Protein AF-A0AA37PI53-F1 (afdb_monomer_lite)

Structure (mmCIF, N/CA/C/O backbone):
data_AF-A0AA37PI53-F1
#
_entry.id   AF-A0AA37PI53-F1
#
loop_
_atom_site.group_PDB
_atom_site.id
_atom_site.type_symbol
_atom_site.label_atom_id
_atom_site.label_alt_id
_atom_site.label_comp_id
_atom_site.label_asym_id
_atom_site.label_entity_id
_atom_site.label_seq_id
_atom_site.pdbx_PDB_ins_code
_atom_site.Cartn_x
_atom_site.Cartn_y
_atom_site.Cartn_z
_atom_site.occupancy
_atom_site.B_iso_or_equiv
_atom_site.auth_seq_id
_atom_site.auth_comp_id
_atom_site.auth_asym_id
_atom_site.auth_atom_id
_atom_site.pdbx_PDB_model_num
ATOM 1 N N . MET A 1 1 ? -6.242 0.232 2.144 1.00 91.94 1 MET A N 1
ATOM 2 C CA . MET A 1 1 ? -7.605 0.560 2.619 1.00 91.94 1 MET A CA 1
ATOM 3 C C . MET A 1 1 ? -8.415 -0.701 2.896 1.00 91.94 1 MET A C 1
ATOM 5 O O . MET A 1 1 ? -8.576 -1.018 4.062 1.00 91.94 1 MET A O 1
ATOM 9 N N . LEU A 1 2 ? -8.816 -1.481 1.888 1.00 93.06 2 LEU A N 1
ATOM 10 C CA . LEU A 1 2 ? -9.636 -2.691 2.091 1.00 93.06 2 LEU A CA 1
ATOM 11 C C . LEU A 1 2 ? -8.978 -3.770 2.974 1.00 93.06 2 LEU A C 1
ATOM 13 O O . LEU A 1 2 ? -9.607 -4.262 3.900 1.00 93.06 2 LEU A O 1
ATOM 17 N N . GLY A 1 3 ? -7.705 -4.102 2.730 1.00 92.44 3 GLY A N 1
ATOM 18 C CA . GLY A 1 3 ? -6.988 -5.116 3.515 1.00 92.44 3 GLY A CA 1
ATOM 19 C C . GLY A 1 3 ? -6.638 -4.630 4.923 1.00 92.44 3 GLY A C 1
ATOM 20 O O . GLY A 1 3 ? -7.343 -4.901 5.891 1.00 92.44 3 GLY A O 1
ATOM 21 N N . ARG A 1 4 ? -5.553 -3.858 5.041 1.00 92.81 4 ARG A N 1
ATOM 22 C CA . ARG A 1 4 ? -4.984 -3.496 6.349 1.00 92.81 4 ARG A CA 1
ATOM 23 C C . ARG A 1 4 ? -5.898 -2.674 7.275 1.00 92.81 4 ARG A C 1
ATOM 25 O O . ARG A 1 4 ? -5.813 -2.853 8.487 1.00 92.81 4 ARG A O 1
ATOM 32 N N . PHE A 1 5 ? -6.763 -1.806 6.735 1.00 92.88 5 PHE A N 1
ATOM 33 C CA . PHE A 1 5 ? -7.728 -1.029 7.535 1.00 92.88 5 PHE A CA 1
ATOM 34 C C . PHE A 1 5 ? -9.095 -1.714 7.682 1.00 92.88 5 PHE A C 1
ATOM 36 O O . PHE A 1 5 ? -9.937 -1.200 8.411 1.00 92.88 5 PHE A O 1
ATOM 43 N N . ARG A 1 6 ? -9.323 -2.856 7.012 1.00 92.62 6 ARG A N 1
ATOM 44 C CA . ARG A 1 6 ? -10.568 -3.644 7.082 1.00 92.62 6 ARG A CA 1
ATOM 45 C C . ARG A 1 6 ? -11.836 -2.831 6.776 1.00 92.62 6 ARG A C 1
ATOM 47 O O . ARG A 1 6 ? -12.888 -3.067 7.359 1.00 92.62 6 ARG A O 1
ATOM 54 N N . MET A 1 7 ? -11.718 -1.857 5.875 1.00 93.19 7 MET A N 1
ATOM 55 C CA . MET A 1 7 ? -12.845 -1.038 5.427 1.00 93.19 7 MET A CA 1
ATOM 56 C C . MET A 1 7 ? -13.771 -1.845 4.519 1.00 93.19 7 MET A C 1
ATOM 58 O O . MET A 1 7 ? -13.301 -2.593 3.658 1.00 93.19 7 MET A O 1
ATOM 62 N N . SER A 1 8 ? -15.073 -1.597 4.620 1.00 94.00 8 SER A N 1
ATOM 63 C CA . SER A 1 8 ? -16.011 -1.939 3.552 1.00 94.00 8 SER A CA 1
ATOM 64 C C . SER A 1 8 ? -15.700 -1.148 2.274 1.00 94.00 8 SER A C 1
ATOM 66 O O . SER A 1 8 ? -15.026 -0.113 2.293 1.00 94.00 8 SER A O 1
ATOM 68 N N . VAL A 1 9 ? -16.231 -1.606 1.137 1.00 93.50 9 VAL A N 1
ATOM 69 C CA . VAL A 1 9 ? -16.074 -0.911 -0.153 1.00 93.50 9 VAL A CA 1
ATOM 70 C C . VAL A 1 9 ? -16.600 0.528 -0.079 1.00 93.50 9 VAL A C 1
ATOM 72 O O . VAL A 1 9 ? -15.926 1.453 -0.531 1.00 93.50 9 VAL A O 1
ATOM 75 N N . ASN A 1 10 ? -17.756 0.743 0.555 1.00 94.31 10 ASN A N 1
ATOM 76 C CA . ASN A 1 10 ? -18.361 2.070 0.690 1.00 94.31 10 ASN A CA 1
ATOM 77 C C . ASN A 1 10 ? -17.506 3.013 1.548 1.00 94.31 10 ASN A C 1
ATOM 79 O O . ASN A 1 10 ? -17.265 4.155 1.151 1.00 94.31 10 ASN A O 1
ATOM 83 N N . GLU A 1 11 ? -16.998 2.536 2.687 1.00 93.81 11 GLU A N 1
ATOM 84 C CA . GLU A 1 11 ? -16.078 3.312 3.526 1.00 93.81 11 GLU A CA 1
ATOM 85 C C . GLU A 1 11 ? -14.790 3.642 2.776 1.00 93.81 11 GLU A C 1
ATOM 87 O O . GLU A 1 11 ? -14.323 4.778 2.831 1.00 93.81 11 GLU A O 1
ATOM 92 N N . CYS A 1 12 ? -14.249 2.679 2.025 1.00 94.50 12 CYS A N 1
ATOM 93 C CA . CYS A 1 12 ? -13.054 2.873 1.215 1.00 94.50 12 CYS A CA 1
ATOM 94 C C . CYS A 1 12 ? -13.261 3.974 0.168 1.00 94.50 12 CYS A C 1
ATOM 96 O O . CYS A 1 12 ? -12.410 4.848 0.039 1.00 94.50 12 CYS A O 1
ATOM 98 N N . ILE A 1 13 ? -14.391 3.983 -0.546 1.00 91.50 13 ILE A N 1
ATOM 99 C CA . ILE A 1 13 ? -14.707 5.024 -1.539 1.00 91.50 13 ILE A CA 1
ATOM 100 C C . ILE A 1 13 ? -14.805 6.402 -0.872 1.00 91.50 13 ILE A C 1
ATOM 102 O O . ILE A 1 13 ? -14.237 7.382 -1.362 1.00 91.50 13 ILE A O 1
ATOM 106 N N . GLN A 1 14 ? -15.527 6.498 0.246 1.00 92.19 14 GLN A N 1
ATOM 107 C CA . GLN A 1 14 ? -15.714 7.763 0.958 1.00 92.19 14 GLN A CA 1
ATOM 108 C C . GLN A 1 14 ? -14.400 8.303 1.526 1.00 92.19 14 GLN A C 1
ATOM 110 O O . GLN A 1 14 ? -14.118 9.497 1.417 1.00 92.19 14 GLN A O 1
ATOM 115 N N . GLU A 1 15 ? -13.592 7.433 2.123 1.00 93.94 15 GLU A N 1
ATOM 116 C CA . GLU A 1 15 ? -12.318 7.810 2.721 1.00 93.94 15 GLU A CA 1
ATOM 117 C C . GLU A 1 15 ? -11.270 8.134 1.653 1.00 93.94 15 GLU A C 1
ATOM 119 O O . GLU A 1 15 ? -10.551 9.126 1.779 1.00 93.94 15 GLU A O 1
ATOM 124 N N . TYR A 1 16 ? -11.238 7.378 0.551 1.00 92.94 16 TYR A N 1
ATOM 125 C CA . TYR A 1 16 ? -10.362 7.662 -0.582 1.00 92.94 16 TYR A CA 1
ATOM 126 C C . TYR A 1 16 ? -10.599 9.060 -1.150 1.00 92.94 16 TYR A C 1
ATOM 128 O O . TYR A 1 16 ? -9.633 9.774 -1.393 1.00 92.94 16 TYR A O 1
ATOM 136 N N . ARG A 1 17 ? -11.857 9.506 -1.289 1.00 90.88 17 ARG A N 1
ATOM 137 C CA . ARG A 1 17 ? -12.165 10.877 -1.744 1.00 90.88 17 ARG A CA 1
ATOM 138 C C . ARG A 1 17 ? -11.520 11.941 -0.853 1.00 90.88 17 ARG A C 1
ATOM 140 O O . ARG A 1 17 ? -10.937 12.893 -1.365 1.00 90.88 17 ARG A O 1
ATOM 147 N N . LYS A 1 18 ? -11.564 11.758 0.471 1.00 91.50 18 LYS A N 1
ATOM 148 C CA . LYS A 1 18 ? -10.941 12.679 1.439 1.00 91.50 18 LYS A CA 1
ATOM 149 C C . LYS A 1 18 ? -9.420 12.675 1.315 1.00 91.50 18 LYS A C 1
ATOM 151 O O . LYS A 1 18 ? -8.799 13.739 1.278 1.00 91.50 18 LYS A O 1
ATOM 156 N N . VAL A 1 19 ? -8.825 11.483 1.224 1.00 91.81 19 VAL A N 1
ATOM 157 C CA . VAL A 1 19 ? -7.378 11.331 1.034 1.00 91.81 19 VAL A CA 1
ATOM 158 C C . VAL A 1 19 ? -6.941 11.980 -0.274 1.00 91.81 19 VAL A C 1
ATOM 160 O O . VAL A 1 19 ? -6.001 12.770 -0.267 1.00 91.81 19 VAL A O 1
ATOM 163 N N . ALA A 1 20 ? -7.652 11.717 -1.369 1.00 88.06 20 ALA A N 1
ATOM 164 C CA . ALA A 1 20 ? -7.343 12.250 -2.685 1.00 88.06 20 ALA A CA 1
ATOM 165 C C . ALA A 1 20 ? -7.428 13.782 -2.713 1.00 88.06 20 ALA A C 1
ATOM 167 O O . ALA A 1 20 ? -6.483 14.442 -3.143 1.00 88.06 20 ALA A O 1
ATOM 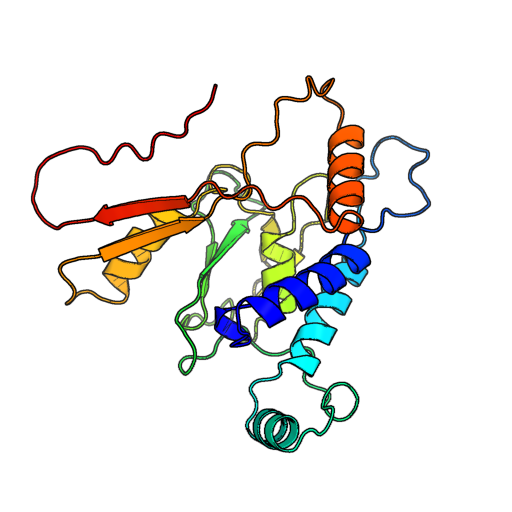168 N N . GLN A 1 21 ? -8.504 14.366 -2.180 1.00 87.06 21 GLN A N 1
ATOM 169 C CA . GLN A 1 21 ? -8.665 15.819 -2.116 1.00 87.06 21 GLN A CA 1
ATOM 170 C C . GLN A 1 21 ? -7.507 16.493 -1.362 1.00 87.06 21 GLN A C 1
ATOM 172 O O . GLN A 1 21 ? -6.965 17.506 -1.811 1.00 87.06 21 GLN A O 1
ATOM 177 N N . LYS A 1 22 ? -7.080 15.909 -0.236 1.00 88.19 22 LYS A N 1
ATOM 178 C CA . LYS A 1 22 ? -5.964 16.432 0.561 1.00 88.19 22 LYS A CA 1
ATOM 179 C C . LYS A 1 22 ? -4.608 16.221 -0.124 1.00 88.19 22 LYS A C 1
ATOM 181 O O . LYS A 1 22 ? -3.791 17.138 -0.148 1.00 88.19 22 LYS A O 1
ATOM 186 N N . ALA A 1 23 ? -4.365 15.039 -0.686 1.00 86.62 23 ALA A N 1
ATOM 187 C CA . ALA A 1 23 ? -3.080 14.654 -1.266 1.00 86.62 23 ALA A CA 1
ATOM 188 C C . ALA A 1 23 ? -2.787 15.332 -2.613 1.00 86.62 23 ALA A C 1
ATOM 190 O O . ALA A 1 23 ? -1.652 15.738 -2.856 1.00 86.62 23 ALA A O 1
ATOM 191 N N . PHE A 1 24 ? -3.798 15.483 -3.472 1.00 82.75 24 PHE A N 1
ATOM 192 C CA . PHE A 1 24 ? -3.649 15.952 -4.855 1.00 82.75 24 PHE A CA 1
ATOM 193 C C . PHE A 1 24 ? -4.017 17.432 -5.039 1.00 82.75 24 PHE A C 1
ATOM 195 O O . PHE A 1 24 ? -4.384 17.869 -6.129 1.00 82.75 24 PHE A O 1
ATOM 202 N N . THR A 1 25 ? -3.884 18.237 -3.982 1.00 78.69 25 THR A N 1
ATOM 203 C CA . THR A 1 25 ? -3.932 19.701 -4.094 1.00 78.69 25 THR A CA 1
ATOM 204 C C . THR A 1 25 ? -2.548 20.220 -4.533 1.00 78.69 25 THR A C 1
ATOM 206 O O . THR A 1 25 ? -1.576 20.035 -3.792 1.00 78.69 25 THR A O 1
ATOM 209 N N . PRO A 1 26 ? -2.404 20.846 -5.724 1.00 72.44 26 PRO A N 1
ATOM 210 C CA . PRO A 1 26 ? -1.107 21.321 -6.210 1.00 72.44 26 PRO A CA 1
ATOM 211 C C . PRO A 1 26 ? -0.484 22.386 -5.305 1.00 72.44 26 PRO A C 1
ATOM 213 O O . PRO A 1 26 ? -1.184 23.205 -4.706 1.00 72.44 26 PRO A O 1
ATOM 216 N N . LYS A 1 27 ? 0.850 22.435 -5.263 1.00 69.12 27 LYS A N 1
ATOM 217 C CA . LYS A 1 27 ? 1.573 23.509 -4.565 1.00 69.12 27 LYS A CA 1
ATOM 218 C C . LYS A 1 27 ? 1.359 24.855 -5.278 1.00 69.12 27 LYS A C 1
ATOM 220 O O . LYS A 1 27 ? 1.440 24.939 -6.503 1.00 69.12 27 LYS A O 1
ATOM 225 N N . ARG A 1 28 ? 1.137 25.922 -4.496 1.00 58.34 28 ARG A N 1
ATOM 226 C CA . ARG A 1 28 ? 0.833 27.295 -4.965 1.00 58.34 28 ARG A CA 1
ATOM 227 C C . ARG A 1 28 ? 1.936 27.951 -5.822 1.00 58.34 28 ARG A C 1
ATOM 229 O O . ARG A 1 28 ? 1.665 28.940 -6.482 1.00 58.34 28 ARG A O 1
ATOM 236 N N . THR A 1 29 ? 3.154 27.410 -5.843 1.00 52.94 29 THR A N 1
ATOM 237 C CA . THR A 1 29 ? 4.346 27.983 -6.506 1.00 52.94 29 THR A CA 1
ATOM 238 C C . THR A 1 29 ? 4.591 27.496 -7.947 1.00 52.94 29 THR A C 1
ATOM 240 O O . THR A 1 29 ? 5.701 27.596 -8.459 1.00 52.94 29 THR A O 1
ATOM 243 N N . THR A 1 30 ? 3.576 26.971 -8.634 1.00 49.38 30 THR A N 1
ATOM 244 C CA . THR A 1 30 ? 3.679 26.310 -9.956 1.00 49.38 30 THR A CA 1
ATOM 245 C C . THR A 1 30 ? 3.729 27.254 -11.171 1.00 49.38 30 THR A C 1
ATOM 247 O O . THR A 1 30 ? 3.413 26.838 -12.280 1.00 49.38 30 THR A O 1
ATOM 250 N N . LEU A 1 31 ? 4.173 28.505 -11.004 1.00 47.62 31 LEU A N 1
ATOM 251 C CA . LEU A 1 31 ? 4.380 29.443 -12.124 1.00 47.62 31 LEU A CA 1
ATOM 252 C C . LEU A 1 31 ? 5.656 29.151 -12.948 1.00 47.62 31 LEU A C 1
ATOM 254 O O . LEU A 1 31 ? 5.866 29.768 -13.984 1.00 47.62 31 LEU A O 1
ATOM 258 N N . PHE A 1 32 ? 6.483 28.189 -12.519 1.00 45.03 32 PHE A N 1
ATOM 259 C CA . PHE A 1 32 ? 7.695 27.735 -13.214 1.00 45.03 32 PHE A CA 1
ATOM 260 C C . PHE A 1 32 ? 7.580 26.262 -13.644 1.00 45.03 32 PHE A C 1
ATOM 262 O O . PHE A 1 32 ? 6.908 25.485 -12.951 1.00 45.03 32 PHE A O 1
ATOM 269 N N . PRO A 1 33 ? 8.238 25.843 -14.749 1.00 48.06 33 PRO A N 1
ATOM 270 C CA . PRO A 1 33 ? 8.196 24.464 -15.225 1.00 48.06 33 PRO A CA 1
ATOM 271 C C . PRO A 1 33 ? 8.627 23.514 -14.103 1.00 48.06 33 PRO A C 1
ATOM 273 O O . PRO A 1 33 ? 9.675 23.692 -13.489 1.00 48.06 33 PRO A O 1
ATOM 276 N N . ALA A 1 34 ? 7.735 22.565 -13.802 1.00 50.28 34 ALA A N 1
ATOM 277 C CA . ALA A 1 34 ? 7.789 21.538 -12.762 1.00 50.28 34 ALA A CA 1
ATOM 278 C C . ALA A 1 34 ? 9.057 21.531 -11.885 1.00 50.28 34 ALA A C 1
ATOM 280 O O . ALA A 1 34 ? 10.086 20.968 -12.257 1.00 50.28 34 ALA A O 1
ATOM 281 N N . SER A 1 35 ? 8.940 22.074 -10.669 1.00 51.44 35 SER A N 1
ATOM 282 C CA . SER A 1 35 ? 9.980 21.961 -9.644 1.00 51.44 35 SER A CA 1
ATOM 283 C C . SER A 1 35 ? 10.438 20.498 -9.495 1.00 51.44 35 SER A C 1
ATOM 285 O O . SER A 1 35 ? 9.582 19.608 -9.405 1.00 51.44 35 SER A O 1
ATOM 287 N N . PRO A 1 36 ? 11.749 20.222 -9.330 1.00 56.16 36 PRO A N 1
ATOM 288 C CA . PRO A 1 36 ? 12.250 18.886 -8.978 1.00 56.16 36 PRO A CA 1
ATOM 289 C C . PRO A 1 36 ? 11.673 18.374 -7.644 1.00 56.16 36 PRO A C 1
ATOM 291 O O . PRO A 1 36 ? 11.893 17.236 -7.243 1.00 56.16 36 PRO A O 1
ATOM 294 N N . LYS A 1 37 ? 10.901 19.212 -6.936 1.00 63.12 37 LYS A N 1
ATOM 295 C CA . LYS A 1 37 ? 10.259 18.908 -5.665 1.00 63.12 37 LYS A CA 1
ATOM 296 C C . LYS A 1 37 ? 8.869 18.250 -5.766 1.00 63.12 37 LYS A C 1
ATOM 298 O O . LYS A 1 37 ? 8.233 18.100 -4.718 1.00 63.12 37 LYS A O 1
ATOM 303 N N . GLY A 1 38 ? 8.418 17.863 -6.963 1.00 69.69 38 GLY A N 1
ATOM 304 C CA . GLY A 1 38 ? 7.125 17.203 -7.213 1.00 69.69 38 GLY A CA 1
ATOM 305 C C . GLY A 1 38 ? 5.922 18.155 -7.153 1.00 69.69 38 GLY A C 1
ATOM 306 O O . GLY A 1 38 ? 5.911 19.106 -6.359 1.00 69.69 38 GLY A O 1
ATOM 307 N N . ALA A 1 39 ? 4.908 17.897 -7.985 1.00 77.38 39 ALA A N 1
ATOM 308 C CA . ALA A 1 39 ? 3.720 18.743 -8.141 1.00 77.38 39 ALA A CA 1
ATOM 309 C C . ALA A 1 39 ? 2.824 18.802 -6.888 1.00 77.38 39 ALA A C 1
ATOM 311 O O . ALA A 1 39 ? 2.233 19.846 -6.590 1.00 77.38 39 ALA A O 1
ATOM 312 N N . PHE A 1 40 ? 2.767 17.710 -6.124 1.00 82.88 40 PHE A N 1
ATOM 313 C CA . PHE A 1 40 ? 1.911 17.561 -4.950 1.00 82.88 40 PHE A CA 1
ATOM 314 C C . PHE A 1 40 ? 2.706 17.519 -3.643 1.00 82.88 40 PHE A C 1
ATOM 316 O O . PHE A 1 40 ? 3.927 17.315 -3.609 1.00 82.88 40 PHE A O 1
ATOM 323 N N . SER A 1 41 ? 2.015 17.783 -2.535 1.00 85.81 41 SER A N 1
ATOM 324 C CA . SER A 1 41 ? 2.625 17.792 -1.208 1.00 85.81 41 SER A CA 1
ATOM 325 C C . SER A 1 41 ? 2.731 16.379 -0.635 1.00 85.81 41 SER A C 1
ATOM 327 O O . SER A 1 41 ? 1.728 15.718 -0.378 1.00 85.81 41 SER A O 1
ATOM 329 N N . THR A 1 42 ? 3.962 15.934 -0.380 1.00 88.12 42 THR A N 1
ATOM 330 C CA . THR A 1 42 ? 4.232 14.642 0.265 1.00 88.12 42 THR A CA 1
ATOM 331 C C . THR A 1 42 ? 3.702 14.612 1.696 1.00 88.12 42 THR A C 1
ATOM 333 O O . THR A 1 42 ? 3.137 13.604 2.106 1.00 88.12 42 THR A O 1
ATOM 336 N N . THR A 1 43 ? 3.796 15.737 2.414 1.00 90.62 43 THR A N 1
ATOM 337 C CA . THR A 1 43 ? 3.271 15.881 3.778 1.00 90.62 43 THR A CA 1
ATOM 338 C C . THR A 1 43 ? 1.748 15.853 3.809 1.00 90.62 43 THR A C 1
ATOM 340 O O . THR A 1 43 ? 1.165 15.338 4.756 1.00 90.62 43 THR A O 1
ATOM 343 N N . ALA A 1 44 ? 1.075 16.347 2.763 1.00 92.25 44 ALA A N 1
ATOM 344 C CA . ALA A 1 44 ? -0.382 16.294 2.698 1.00 92.25 44 ALA A CA 1
ATOM 345 C C . ALA A 1 44 ? -0.891 14.858 2.514 1.00 92.25 44 ALA A C 1
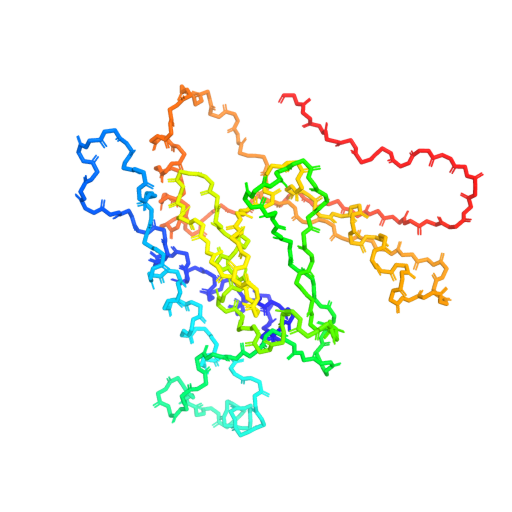ATOM 347 O O . ALA A 1 44 ? -1.839 14.471 3.196 1.00 92.25 44 ALA A O 1
ATOM 348 N N . LEU A 1 45 ? -0.243 14.068 1.646 1.00 92.81 45 LEU A N 1
ATOM 349 C CA . LEU A 1 45 ? -0.549 12.643 1.486 1.00 92.81 45 LEU A CA 1
ATOM 350 C C . LEU A 1 45 ? -0.226 11.852 2.761 1.00 92.81 45 LEU A C 1
ATOM 352 O O . LEU A 1 45 ? -1.054 11.065 3.210 1.00 92.81 45 LEU A O 1
ATOM 356 N N . GLU A 1 46 ? 0.931 12.093 3.379 1.00 94.81 46 GLU A N 1
ATOM 357 C CA . GLU A 1 46 ? 1.294 11.488 4.665 1.00 94.81 46 GLU A CA 1
ATOM 358 C C . GLU A 1 46 ? 0.240 11.774 5.741 1.00 94.81 46 GLU A C 1
ATOM 360 O O . GLU A 1 46 ? -0.316 10.846 6.326 1.00 94.81 46 GLU A O 1
ATOM 365 N N . GLU A 1 47 ? -0.095 13.045 5.965 1.00 94.25 47 GLU A N 1
ATOM 366 C CA . G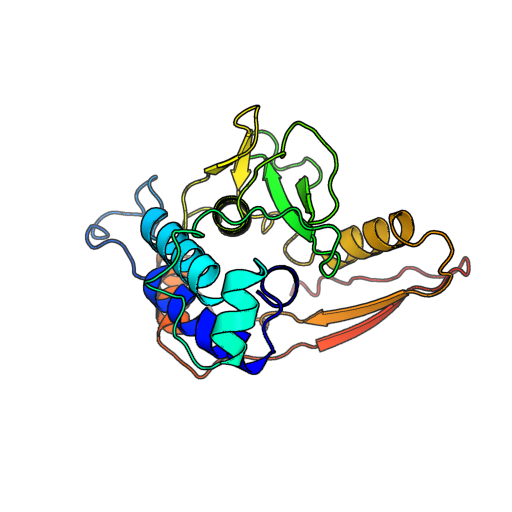LU A 1 47 ? -1.098 13.426 6.956 1.00 94.25 47 GLU A CA 1
ATOM 367 C C . GLU A 1 47 ? -2.479 12.868 6.611 1.00 94.25 47 GLU A C 1
ATOM 369 O O . GLU A 1 47 ? -3.232 12.498 7.509 1.00 94.25 47 GLU A O 1
ATOM 374 N N . ALA A 1 48 ? -2.852 12.792 5.333 1.00 94.56 48 ALA A N 1
ATOM 375 C CA . ALA A 1 48 ? -4.107 12.168 4.926 1.00 94.56 48 ALA A CA 1
ATOM 376 C C . ALA A 1 48 ? -4.164 10.694 5.358 1.00 94.56 48 ALA A C 1
ATOM 378 O O . ALA A 1 48 ? -5.105 10.302 6.045 1.00 94.56 48 ALA A O 1
ATOM 379 N N . VAL A 1 49 ? -3.126 9.912 5.047 1.00 95.56 49 VAL A N 1
ATOM 380 C CA . VAL A 1 49 ? -3.075 8.487 5.403 1.00 95.56 49 VAL A CA 1
ATOM 381 C C . VAL A 1 49 ? -2.970 8.291 6.917 1.00 95.56 49 VAL A C 1
ATOM 383 O O . VAL A 1 49 ? -3.655 7.427 7.453 1.00 95.56 49 VAL A O 1
ATOM 386 N N . LYS A 1 50 ? -2.204 9.121 7.639 1.00 94.88 50 LYS A N 1
ATOM 387 C CA . LYS A 1 50 ? -2.131 9.082 9.114 1.00 94.88 50 LYS A CA 1
ATOM 388 C C . LYS A 1 50 ? -3.483 9.342 9.782 1.00 94.88 50 LYS A C 1
ATOM 390 O O . LYS A 1 50 ? -3.813 8.703 10.781 1.00 94.88 50 LYS A O 1
ATOM 395 N N . ASN A 1 51 ? -4.284 10.258 9.235 1.00 92.81 51 ASN A N 1
ATOM 396 C CA . ASN A 1 51 ? -5.641 10.498 9.733 1.00 92.81 51 ASN A CA 1
ATOM 397 C C . ASN A 1 51 ? -6.557 9.299 9.457 1.00 92.81 51 ASN A C 1
ATOM 399 O O . ASN A 1 51 ? -7.291 8.879 10.352 1.00 92.81 51 ASN A O 1
ATOM 403 N N . THR A 1 52 ? -6.448 8.686 8.277 1.00 93.62 52 THR A N 1
ATOM 404 C CA . THR A 1 52 ? -7.140 7.428 7.980 1.00 93.62 52 THR A CA 1
ATOM 405 C C . THR A 1 52 ? -6.718 6.305 8.940 1.00 93.62 52 THR A C 1
ATOM 407 O O . THR A 1 52 ? -7.586 5.597 9.448 1.00 93.62 52 THR A O 1
ATOM 410 N N . SER A 1 53 ? -5.425 6.178 9.270 1.00 93.25 53 SER A N 1
ATOM 411 C CA . SER A 1 53 ? -4.923 5.201 10.250 1.00 93.25 53 SER A CA 1
ATOM 412 C C . SER A 1 53 ? -5.544 5.379 11.632 1.00 93.25 53 SER A C 1
ATOM 414 O O . SER A 1 53 ? -5.937 4.393 12.244 1.00 93.25 53 SER A O 1
ATOM 416 N N . ARG A 1 54 ? -5.705 6.620 12.112 1.00 90.25 54 ARG A N 1
ATOM 417 C CA . ARG A 1 54 ? -6.403 6.895 13.382 1.00 90.25 54 ARG A CA 1
ATOM 418 C C . ARG A 1 54 ? -7.866 6.476 13.322 1.00 90.25 54 ARG A C 1
ATOM 420 O O . ARG A 1 54 ? -8.367 5.776 14.203 1.00 90.25 54 ARG A O 1
ATOM 427 N N . LYS A 1 55 ? -8.548 6.905 12.261 1.00 89.88 55 LYS A N 1
ATOM 428 C CA . LYS A 1 55 ? -9.978 6.671 12.067 1.00 89.88 55 LYS A CA 1
ATOM 429 C C . LYS A 1 55 ? -10.309 5.187 11.960 1.00 89.88 55 LYS A C 1
ATOM 431 O O . LYS A 1 55 ? -11.294 4.747 12.540 1.00 89.88 55 LYS A O 1
ATOM 436 N N . PHE A 1 56 ? -9.457 4.413 11.292 1.00 90.94 56 PHE A N 1
ATOM 437 C CA . PHE A 1 56 ? -9.629 2.977 11.061 1.00 90.94 56 PHE A CA 1
ATOM 438 C C . PHE A 1 56 ? -8.585 2.124 11.795 1.00 90.94 56 PHE A C 1
ATOM 440 O O . PHE A 1 56 ? -8.246 1.025 11.361 1.00 90.94 56 PHE A O 1
ATOM 447 N N . CYS A 1 57 ? -8.079 2.616 12.932 1.00 89.94 57 CYS A N 1
ATOM 448 C CA . CYS A 1 57 ? -7.112 1.888 13.748 1.00 89.94 57 CYS A CA 1
ATOM 449 C C . CYS A 1 57 ? -7.674 0.525 14.163 1.00 89.94 57 CYS A C 1
ATOM 451 O O . CYS A 1 57 ? -8.775 0.463 14.705 1.00 89.94 57 CYS A O 1
ATOM 453 N N . THR A 1 58 ? -6.929 -0.554 13.931 1.00 88.50 58 THR A N 1
ATOM 454 C CA . THR A 1 58 ? -7.377 -1.928 14.206 1.00 88.50 58 THR A CA 1
ATOM 455 C C . THR A 1 58 ? -7.010 -2.432 15.604 1.00 88.50 58 THR A C 1
ATOM 457 O O . THR A 1 58 ? -7.271 -3.594 15.898 1.00 88.50 58 THR A O 1
ATOM 460 N N . ALA A 1 59 ? -6.400 -1.598 16.455 1.00 87.81 59 ALA A N 1
ATOM 461 C CA . ALA A 1 59 ? -6.160 -1.943 17.856 1.00 87.81 59 ALA A CA 1
ATOM 462 C C . ALA A 1 59 ? -7.489 -2.238 18.562 1.00 87.81 59 ALA A C 1
ATOM 464 O O . ALA A 1 59 ? -8.499 -1.588 18.272 1.00 87.81 59 ALA A O 1
ATOM 465 N N . LYS A 1 60 ? -7.485 -3.205 19.486 1.00 86.94 60 LYS A N 1
ATOM 466 C CA . LYS A 1 60 ? -8.702 -3.696 20.140 1.00 86.94 60 LYS A CA 1
ATOM 467 C C . LYS A 1 60 ? -9.499 -2.566 20.790 1.00 86.94 60 LYS A C 1
ATOM 469 O O . LYS A 1 60 ? -10.685 -2.442 20.506 1.00 86.94 60 LYS A O 1
ATOM 474 N N . GLU A 1 61 ? -8.851 -1.680 21.549 1.00 87.25 61 GLU A N 1
ATOM 475 C CA . GLU A 1 61 ? -9.567 -0.579 22.210 1.00 87.25 61 GLU A CA 1
ATOM 476 C C . GLU A 1 61 ? -10.232 0.372 21.199 1.00 87.25 61 GLU A C 1
ATOM 478 O O . GLU A 1 61 ? -11.359 0.820 21.404 1.00 87.25 61 GLU A O 1
ATOM 483 N N . CYS A 1 62 ? -9.564 0.655 20.074 1.00 88.12 62 CYS A N 1
ATOM 484 C CA . CYS A 1 62 ? -10.116 1.497 19.009 1.00 88.12 62 CYS A CA 1
ATOM 485 C C . CYS A 1 62 ? -11.282 0.815 18.281 1.00 88.12 62 CYS A C 1
ATOM 487 O O . CYS A 1 62 ? -12.266 1.469 17.930 1.00 88.12 62 CYS A O 1
ATOM 489 N N . ALA A 1 63 ? -11.175 -0.491 18.030 1.00 85.81 63 ALA A N 1
ATOM 490 C CA . ALA A 1 63 ? -12.233 -1.264 17.395 1.00 85.81 63 ALA A CA 1
ATOM 491 C C . ALA A 1 63 ? -13.484 -1.333 18.285 1.00 85.81 63 ALA A C 1
ATOM 493 O O . ALA A 1 63 ? -14.576 -1.011 17.813 1.00 85.81 63 ALA A O 1
ATOM 494 N N . ASP A 1 64 ? -13.309 -1.652 19.569 1.00 87.62 64 ASP A N 1
ATOM 495 C CA . ASP A 1 64 ? -14.391 -1.742 20.554 1.00 87.62 64 ASP A CA 1
ATOM 496 C C . ASP A 1 64 ? -15.107 -0.390 20.720 1.00 87.62 64 ASP A C 1
ATOM 498 O O . ASP A 1 64 ? -16.334 -0.327 20.800 1.00 87.62 64 ASP A O 1
ATOM 502 N N . GLN A 1 65 ? -14.368 0.723 20.711 1.00 85.50 65 GLN A N 1
ATOM 503 C CA . GLN A 1 65 ? -14.963 2.059 20.785 1.00 85.50 65 GLN A CA 1
ATOM 504 C C . GLN A 1 65 ? -15.757 2.450 19.543 1.00 85.50 65 GLN A C 1
ATOM 506 O O . GLN A 1 65 ? -16.854 2.998 19.678 1.00 85.50 65 GLN A O 1
ATOM 511 N N . ARG A 1 66 ? -15.256 2.144 18.339 1.00 85.62 66 ARG A N 1
ATOM 512 C CA . ARG A 1 66 ? -16.024 2.390 17.110 1.00 85.62 66 ARG A CA 1
ATOM 513 C C . ARG A 1 66 ? -17.329 1.604 17.092 1.00 85.62 66 ARG A C 1
ATOM 515 O O . ARG A 1 66 ? -18.338 2.147 16.657 1.00 85.62 66 ARG A O 1
ATOM 522 N N . GLN A 1 67 ? -17.333 0.368 17.597 1.00 85.12 67 GLN A N 1
ATOM 523 C CA . GLN A 1 67 ? -18.561 -0.427 17.721 1.00 85.12 67 GLN A CA 1
ATOM 524 C C . GLN A 1 67 ? -19.582 0.213 18.670 1.00 85.12 67 GLN A C 1
ATOM 526 O O . GLN A 1 67 ? -20.782 0.087 18.456 1.00 85.12 67 GLN A O 1
ATOM 531 N N . ARG A 1 68 ? -19.115 0.957 19.679 1.00 88.00 68 ARG A N 1
ATOM 532 C CA . ARG A 1 68 ? -19.961 1.749 20.588 1.00 88.00 68 ARG A CA 1
ATOM 533 C C . ARG A 1 68 ? -20.359 3.120 20.020 1.00 88.00 68 ARG A C 1
ATOM 535 O O . ARG A 1 68 ? -20.956 3.914 20.737 1.00 88.00 68 ARG A O 1
ATOM 542 N N . GLY A 1 69 ? -20.009 3.428 18.769 1.00 82.88 69 GLY A N 1
ATOM 543 C CA . GLY A 1 69 ? -20.301 4.716 18.132 1.00 82.88 69 GLY A CA 1
ATOM 544 C C . GLY A 1 69 ? -19.420 5.877 18.608 1.00 82.88 69 GLY A C 1
ATOM 545 O O . GLY A 1 69 ? -19.716 7.032 18.307 1.00 82.88 69 GLY A O 1
ATOM 546 N N . VAL A 1 70 ? -18.333 5.602 19.337 1.00 79.38 70 VAL A N 1
ATOM 547 C CA . VAL A 1 70 ? -17.410 6.635 19.822 1.00 79.38 70 VAL A CA 1
ATOM 548 C C . VAL A 1 70 ? -16.386 6.962 18.736 1.00 79.38 70 VAL A C 1
ATOM 550 O O . VAL A 1 70 ? -15.705 6.082 18.206 1.00 79.38 70 VAL A O 1
ATOM 553 N N . ALA A 1 71 ? -16.257 8.247 18.405 1.00 71.75 71 ALA A N 1
ATOM 554 C CA . ALA A 1 71 ? -15.279 8.712 17.430 1.00 71.75 71 ALA A CA 1
ATOM 555 C C . ALA A 1 71 ? -13.846 8.574 17.979 1.00 71.75 71 ALA A C 1
ATOM 557 O O . ALA A 1 71 ? -13.445 9.283 18.899 1.00 71.75 71 ALA A O 1
ATOM 558 N N . THR A 1 72 ? -13.041 7.704 17.369 1.00 68.38 72 THR A N 1
ATOM 559 C CA . THR A 1 72 ? -11.660 7.422 17.809 1.00 68.38 72 THR A CA 1
ATOM 560 C C . THR A 1 72 ? -10.621 8.406 17.263 1.00 68.38 72 THR A C 1
ATOM 562 O O . THR A 1 72 ? -9.472 8.400 17.699 1.00 68.38 72 THR A O 1
ATOM 565 N N . GLU A 1 73 ? -11.008 9.272 16.319 1.00 63.91 73 GLU A N 1
ATOM 566 C CA . GLU A 1 73 ? -10.103 10.127 15.531 1.00 63.91 73 GLU A CA 1
ATOM 567 C C . GLU A 1 73 ? -9.257 11.094 16.375 1.00 63.91 73 GLU A C 1
ATOM 569 O O . GLU A 1 73 ? -8.132 11.423 15.993 1.00 63.91 73 GLU A O 1
ATOM 574 N N . LYS A 1 74 ? -9.793 11.550 17.513 1.00 60.16 74 LYS A N 1
ATOM 575 C CA . LYS A 1 74 ? -9.147 12.527 18.406 1.00 60.16 74 LYS A CA 1
ATOM 576 C C . LYS A 1 74 ? -8.637 11.926 19.716 1.00 60.16 74 LYS A C 1
ATOM 578 O O . LYS A 1 74 ? -7.956 12.622 20.459 1.00 60.16 74 LYS A O 1
ATOM 583 N N . VAL A 1 75 ? -8.969 10.666 19.994 1.00 64.94 75 VAL A N 1
ATOM 584 C CA . VAL A 1 75 ? -8.734 10.037 21.302 1.00 64.94 75 VAL A CA 1
ATOM 585 C C . VAL A 1 75 ? -7.404 9.286 21.332 1.00 64.94 75 VAL A C 1
ATOM 587 O O . VAL A 1 75 ? -6.695 9.359 22.330 1.00 64.94 75 VAL A O 1
ATOM 590 N N . TYR A 1 76 ? -7.019 8.620 20.235 1.00 64.75 76 TYR A N 1
ATOM 591 C CA . TYR A 1 76 ? -5.820 7.776 20.216 1.00 64.75 76 TYR A CA 1
ATOM 592 C C . TYR A 1 76 ? -4.738 8.252 19.239 1.00 64.75 76 TYR A C 1
ATOM 594 O O . TYR A 1 76 ? -5.030 8.638 18.100 1.00 64.75 76 TYR A O 1
ATOM 602 N N . PRO A 1 77 ? -3.451 8.174 19.628 1.00 74.94 77 PRO A N 1
ATOM 603 C CA . PRO A 1 77 ? -2.335 8.638 18.812 1.00 74.94 77 PRO A CA 1
ATOM 604 C C . PRO A 1 77 ? -1.917 7.652 17.704 1.00 74.94 77 PRO A C 1
ATOM 606 O O . PRO A 1 77 ? -0.851 7.837 17.129 1.00 74.94 77 PRO A O 1
ATOM 609 N N . HIS A 1 78 ? -2.735 6.649 17.353 1.00 84.75 78 HIS A N 1
ATOM 610 C CA . HIS A 1 78 ? -2.404 5.562 16.411 1.00 84.75 78 HIS A CA 1
ATOM 611 C C . HIS A 1 78 ? -2.324 6.002 14.927 1.00 84.75 78 HIS A C 1
ATOM 613 O O . HIS A 1 78 ? -3.049 5.509 14.063 1.00 84.75 78 HIS A O 1
ATOM 619 N N . ARG A 1 79 ? -1.446 6.964 14.623 1.00 89.31 79 ARG A N 1
ATOM 620 C CA . ARG A 1 79 ? -1.150 7.491 13.275 1.00 89.31 79 ARG A CA 1
ATOM 621 C C . ARG A 1 79 ? -0.224 6.575 12.490 1.00 89.31 79 ARG A C 1
ATOM 623 O O . ARG A 1 79 ? -0.399 6.401 11.284 1.00 89.31 79 ARG A O 1
ATOM 630 N N . ASP A 1 80 ? 0.741 6.000 13.192 1.00 92.56 80 ASP A N 1
ATOM 631 C CA . ASP A 1 80 ? 1.852 5.235 12.636 1.00 92.56 80 ASP A CA 1
ATOM 632 C C . ASP A 1 80 ? 1.586 3.729 12.749 1.00 92.56 80 ASP A C 1
ATOM 634 O O . ASP A 1 80 ? 2.438 2.952 13.158 1.00 92.56 80 ASP A O 1
ATOM 638 N N . LEU A 1 81 ? 0.362 3.318 12.401 1.00 92.62 81 LEU A N 1
ATOM 639 C CA . LEU A 1 81 ? -0.020 1.909 12.382 1.00 92.62 81 LEU A CA 1
ATOM 640 C C . LEU A 1 81 ? 0.886 1.142 11.409 1.00 92.62 81 LEU A C 1
ATOM 642 O O . LEU A 1 81 ? 1.006 1.525 10.240 1.00 92.62 81 LEU A O 1
ATOM 646 N N . GLU A 1 82 ? 1.502 0.066 11.891 1.00 94.56 82 GLU A N 1
ATOM 647 C CA . GLU A 1 82 ? 2.377 -0.785 11.086 1.00 94.56 82 GLU A CA 1
ATOM 648 C C . GLU A 1 82 ? 1.605 -1.477 9.960 1.00 94.56 82 GLU A C 1
ATOM 650 O O . GLU A 1 82 ? 0.461 -1.916 10.138 1.00 94.56 82 GLU A O 1
ATOM 655 N N . LEU A 1 83 ? 2.240 -1.612 8.790 1.00 95.62 83 LEU A N 1
ATOM 656 C CA . LEU A 1 83 ? 1.683 -2.417 7.705 1.00 95.62 83 LEU A CA 1
ATOM 657 C C . LEU A 1 83 ? 1.558 -3.879 8.136 1.00 95.62 83 LEU A C 1
ATOM 659 O O . LEU A 1 83 ? 0.551 -4.510 7.828 1.00 95.62 83 LEU A O 1
ATOM 663 N N . ARG A 1 84 ? 2.563 -4.406 8.840 1.00 95.19 84 ARG A N 1
ATOM 664 C CA . ARG A 1 84 ? 2.568 -5.794 9.297 1.00 95.19 84 ARG A CA 1
ATOM 665 C C . ARG A 1 84 ? 1.416 -6.033 10.261 1.00 95.19 84 ARG A C 1
ATOM 667 O O . ARG A 1 84 ? 1.205 -5.287 11.212 1.00 95.19 84 ARG A O 1
ATOM 674 N N . ASP A 1 85 ? 0.647 -7.062 9.953 1.00 93.12 85 ASP A N 1
ATOM 675 C CA . ASP A 1 85 ? -0.440 -7.571 10.775 1.00 93.12 85 ASP A CA 1
ATOM 676 C C . ASP A 1 85 ? -0.783 -8.967 10.239 1.00 93.12 85 ASP A C 1
ATOM 678 O O . ASP A 1 85 ? -1.530 -9.085 9.259 1.00 93.12 85 ASP A O 1
ATOM 682 N N . PRO A 1 86 ? -0.235 -10.038 10.840 1.00 88.19 86 PRO A N 1
ATOM 683 C CA . PRO A 1 86 ? -0.508 -11.399 10.393 1.00 88.19 86 PRO A CA 1
ATOM 684 C C . PRO A 1 86 ? -1.965 -11.819 10.638 1.00 88.19 86 PRO A C 1
ATOM 686 O O . PRO A 1 86 ? -2.399 -12.834 10.100 1.00 88.19 86 PRO A O 1
ATOM 689 N N . GLN A 1 87 ? -2.731 -11.054 11.424 1.00 89.19 87 GLN A N 1
ATOM 690 C CA . GLN A 1 87 ? -4.139 -11.319 11.717 1.00 89.19 87 GLN A CA 1
ATOM 691 C C . GLN A 1 87 ? -5.094 -10.636 10.727 1.00 89.19 87 GLN A C 1
ATOM 693 O O . GLN A 1 87 ? -6.313 -10.749 10.882 1.00 89.19 87 GLN A O 1
ATOM 698 N N . CYS A 1 88 ? -4.583 -9.886 9.744 1.00 90.56 88 CYS A N 1
ATOM 699 C CA . CYS A 1 88 ? -5.394 -9.282 8.689 1.00 90.56 88 CYS A CA 1
ATOM 700 C C . CYS A 1 88 ? -5.276 -10.036 7.360 1.00 90.56 88 CYS A C 1
ATOM 702 O O . CYS A 1 88 ? -4.435 -10.917 7.176 1.00 90.56 88 CYS A O 1
ATOM 704 N N . THR A 1 89 ? -6.119 -9.659 6.400 1.00 93.44 89 THR A N 1
ATOM 705 C CA . THR A 1 89 ? -6.012 -10.142 5.023 1.00 93.44 89 THR A CA 1
ATOM 706 C C . THR A 1 89 ? -4.610 -9.881 4.475 1.00 93.44 89 THR A C 1
ATOM 708 O O . THR A 1 89 ? -4.158 -8.730 4.439 1.00 93.44 89 THR A O 1
ATOM 711 N N . LYS A 1 90 ? -3.944 -10.944 4.002 1.00 95.50 90 LYS A N 1
ATOM 712 C CA . LYS A 1 90 ? -2.646 -10.864 3.319 1.00 95.50 90 LYS A CA 1
ATOM 713 C C . LYS A 1 90 ? -2.716 -9.806 2.215 1.00 95.50 90 LYS A C 1
ATOM 715 O O . LYS A 1 90 ? -3.421 -9.977 1.227 1.00 95.50 90 LYS A O 1
ATOM 720 N N . THR A 1 91 ? -2.012 -8.696 2.412 1.00 95.56 91 THR A N 1
ATOM 721 C CA . THR A 1 91 ? -1.981 -7.564 1.479 1.00 95.56 91 THR A CA 1
ATOM 722 C C . THR A 1 91 ? -0.546 -7.357 1.035 1.00 95.56 91 THR A C 1
ATOM 724 O O . THR A 1 91 ? 0.356 -7.444 1.863 1.00 95.56 91 THR A O 1
ATOM 727 N N . ALA A 1 92 ? -0.346 -7.071 -0.248 1.00 95.25 92 ALA A N 1
ATOM 728 C CA . ALA A 1 92 ? 0.939 -6.702 -0.821 1.00 95.25 92 ALA A CA 1
ATOM 729 C C . ALA A 1 92 ? 0.797 -5.368 -1.563 1.00 95.25 92 ALA A C 1
ATOM 731 O O . ALA A 1 92 ? -0.198 -5.140 -2.253 1.00 95.25 92 ALA A O 1
ATOM 732 N N . VAL A 1 93 ? 1.780 -4.489 -1.396 1.00 95.06 93 VAL A N 1
ATOM 733 C CA . VAL A 1 93 ? 1.884 -3.192 -2.071 1.00 95.06 93 VAL A CA 1
ATOM 734 C C . VAL A 1 93 ? 3.249 -3.124 -2.740 1.00 95.06 93 VAL A C 1
ATOM 736 O O . VAL A 1 93 ? 4.253 -3.450 -2.113 1.00 95.06 93 VAL A O 1
ATOM 739 N N . LEU A 1 94 ? 3.283 -2.720 -4.007 1.00 94.50 94 LEU A N 1
ATOM 740 C CA . LEU A 1 94 ? 4.504 -2.697 -4.805 1.00 94.50 94 LEU A CA 1
ATOM 741 C C . LEU A 1 94 ? 5.096 -1.284 -4.853 1.00 94.50 94 LEU A C 1
ATOM 743 O O . LEU A 1 94 ? 4.366 -0.295 -4.976 1.00 94.50 94 LEU A O 1
ATOM 747 N N . ALA A 1 95 ? 6.422 -1.207 -4.796 1.00 93.56 95 ALA A N 1
ATOM 748 C CA . ALA A 1 95 ? 7.205 -0.023 -5.140 1.00 93.56 95 ALA A CA 1
ATOM 749 C C . ALA A 1 95 ? 8.538 -0.459 -5.761 1.00 93.56 95 ALA A C 1
ATOM 751 O O . ALA A 1 95 ? 8.986 -1.584 -5.541 1.00 93.56 95 ALA A O 1
ATOM 752 N N . ILE A 1 96 ? 9.184 0.423 -6.514 1.00 91.62 96 ILE A N 1
ATOM 753 C CA . ILE A 1 96 ? 10.484 0.147 -7.137 1.00 91.62 96 ILE A CA 1
ATOM 754 C C . ILE A 1 96 ? 11.554 0.963 -6.415 1.00 91.62 96 ILE A C 1
ATOM 756 O O . ILE A 1 96 ? 11.294 2.084 -5.968 1.00 91.62 96 ILE A O 1
ATOM 760 N N . THR A 1 97 ? 12.751 0.401 -6.265 1.00 91.00 97 THR A N 1
ATOM 761 C CA . THR A 1 97 ? 13.884 1.150 -5.724 1.00 91.00 97 THR A CA 1
ATOM 762 C C . THR A 1 97 ? 14.335 2.179 -6.753 1.00 91.00 97 THR A C 1
ATOM 764 O O . THR A 1 97 ? 14.440 1.907 -7.946 1.00 91.00 97 THR A O 1
ATOM 767 N N . LYS A 1 98 ? 14.593 3.404 -6.311 1.00 86.75 98 LYS A N 1
ATOM 768 C CA . LYS A 1 98 ? 14.986 4.481 -7.221 1.00 86.75 98 LYS A CA 1
ATOM 769 C C . LYS A 1 98 ? 16.346 4.223 -7.876 1.00 86.75 98 LYS A C 1
ATOM 771 O O . LYS A 1 98 ? 16.552 4.646 -9.010 1.00 86.75 98 LYS A O 1
ATOM 776 N N . ASP A 1 99 ? 17.244 3.541 -7.167 1.00 86.44 99 ASP A N 1
ATOM 777 C CA . ASP A 1 99 ? 18.609 3.268 -7.627 1.00 86.44 99 ASP A CA 1
ATOM 778 C C . ASP A 1 99 ? 18.663 2.234 -8.758 1.00 86.44 99 ASP A C 1
ATOM 780 O O . ASP A 1 99 ? 19.618 2.225 -9.531 1.00 86.44 99 ASP A O 1
ATOM 784 N N . ASN A 1 100 ? 17.650 1.370 -8.876 1.00 81.25 100 ASN A N 1
ATOM 785 C CA . ASN A 1 100 ? 17.584 0.375 -9.937 1.00 81.25 100 ASN A CA 1
ATOM 786 C C . ASN A 1 100 ? 16.137 0.130 -10.372 1.00 81.25 100 ASN A C 1
ATOM 788 O O . ASN A 1 100 ? 15.459 -0.768 -9.872 1.00 81.25 100 ASN A O 1
ATOM 792 N N . VAL A 1 101 ? 15.681 0.926 -11.338 1.00 76.25 101 VAL A N 1
ATOM 793 C CA . VAL A 1 101 ? 14.316 0.827 -11.870 1.00 76.25 101 VAL A CA 1
ATOM 794 C C . VAL A 1 101 ? 14.068 -0.423 -12.720 1.00 76.25 101 VAL A C 1
ATOM 796 O O . VAL A 1 101 ? 12.912 -0.774 -12.937 1.00 76.25 101 VAL A O 1
ATOM 799 N N . ASP A 1 102 ? 15.132 -1.106 -13.152 1.00 77.38 102 ASP A N 1
ATOM 800 C CA . ASP A 1 102 ? 15.059 -2.355 -13.919 1.00 77.38 102 ASP A CA 1
ATOM 801 C C . ASP A 1 102 ? 14.972 -3.595 -13.009 1.00 77.38 102 ASP A C 1
ATOM 803 O O . ASP A 1 102 ? 14.707 -4.706 -13.476 1.00 77.38 102 ASP A O 1
ATOM 807 N N . ALA A 1 103 ? 15.180 -3.433 -11.697 1.00 82.12 103 ALA A N 1
ATOM 808 C CA . ALA A 1 103 ? 15.016 -4.513 -10.734 1.00 82.12 103 ALA A CA 1
ATOM 809 C C . ALA A 1 103 ? 13.534 -4.912 -10.567 1.00 82.12 103 ALA A C 1
ATOM 811 O O . ALA A 1 103 ? 12.630 -4.084 -10.732 1.00 82.12 103 ALA A O 1
ATOM 812 N N . PRO A 1 104 ? 13.250 -6.167 -10.165 1.00 86.38 104 PRO A N 1
ATOM 813 C CA . PRO A 1 104 ? 11.917 -6.550 -9.714 1.00 86.38 104 PRO A CA 1
ATOM 814 C C . PRO A 1 104 ? 11.423 -5.632 -8.582 1.00 86.38 104 PRO A C 1
ATOM 816 O O . PRO A 1 104 ? 12.223 -5.203 -7.743 1.00 86.38 104 PRO A O 1
ATOM 819 N N . PRO A 1 105 ? 10.113 -5.342 -8.504 1.00 91.56 105 PRO A N 1
ATOM 820 C CA . PRO A 1 105 ? 9.595 -4.423 -7.510 1.00 91.56 105 PRO A CA 1
ATOM 821 C C . PRO A 1 105 ? 9.694 -5.045 -6.119 1.00 91.56 105 PRO A C 1
ATOM 823 O O . PRO A 1 105 ? 9.562 -6.255 -5.926 1.00 91.56 105 PRO A O 1
ATOM 826 N N . THR A 1 106 ? 9.865 -4.188 -5.122 1.00 93.88 106 THR A N 1
ATOM 827 C CA . THR A 1 106 ? 9.760 -4.571 -3.718 1.00 93.88 106 THR A CA 1
ATOM 828 C C . THR A 1 106 ? 8.295 -4.750 -3.344 1.00 93.88 106 THR A C 1
ATOM 830 O O . THR A 1 106 ? 7.460 -3.888 -3.628 1.00 93.88 106 THR A O 1
ATOM 833 N N . LEU A 1 107 ? 7.983 -5.863 -2.679 1.00 95.19 107 LEU A N 1
ATOM 834 C CA . LEU A 1 107 ? 6.659 -6.144 -2.134 1.00 95.19 107 LEU A CA 1
ATOM 835 C C . LEU A 1 107 ? 6.652 -5.816 -0.642 1.00 95.19 107 LEU A C 1
ATOM 837 O O . LEU A 1 107 ? 7.185 -6.563 0.174 1.00 95.19 107 LEU A O 1
ATOM 841 N N . PHE A 1 108 ? 5.979 -4.734 -0.274 1.00 96.38 108 PHE A N 1
ATOM 842 C CA . PHE A 1 108 ? 5.621 -4.478 1.114 1.00 96.38 108 PHE A CA 1
ATOM 843 C C . PHE A 1 108 ? 4.388 -5.304 1.460 1.00 96.38 108 PHE A C 1
ATOM 845 O O . PHE A 1 108 ? 3.303 -5.039 0.933 1.00 96.38 108 PHE A O 1
ATOM 852 N N . THR A 1 109 ? 4.527 -6.298 2.336 1.00 96.31 109 THR A N 1
ATOM 853 C CA . THR A 1 109 ? 3.418 -7.197 2.674 1.00 96.31 109 THR A CA 1
ATOM 854 C C . THR A 1 109 ? 3.047 -7.162 4.152 1.00 96.31 109 THR A C 1
ATOM 856 O O . THR A 1 109 ? 3.856 -6.841 5.021 1.00 96.31 109 THR A O 1
ATOM 859 N N . THR A 1 110 ? 1.793 -7.501 4.457 1.00 96.62 110 THR A N 1
ATOM 860 C CA . THR A 1 110 ? 1.298 -7.564 5.846 1.00 96.62 110 THR A CA 1
ATOM 861 C C . THR A 1 110 ? 1.842 -8.762 6.628 1.00 96.62 110 THR A C 1
ATOM 863 O O . THR A 1 110 ? 1.691 -8.811 7.846 1.00 96.62 110 THR A O 1
ATOM 866 N N . TYR A 1 111 ? 2.464 -9.716 5.936 1.00 95.19 111 TYR A N 1
ATOM 867 C CA . TYR A 1 111 ? 2.984 -10.977 6.468 1.00 95.19 111 TYR A CA 1
ATOM 868 C C . TYR A 1 111 ? 4.507 -11.101 6.321 1.00 95.19 111 TYR A C 1
ATOM 870 O O . TYR A 1 111 ? 5.049 -12.175 6.564 1.00 95.19 111 TYR A O 1
ATOM 878 N N . ASP A 1 112 ? 5.189 -10.036 5.899 1.00 92.88 112 ASP A N 1
ATOM 879 C CA . ASP A 1 112 ? 6.644 -10.017 5.803 1.00 92.88 112 ASP A CA 1
ATOM 880 C C . ASP A 1 112 ? 7.285 -10.189 7.189 1.00 92.88 112 ASP A C 1
ATOM 882 O O . ASP A 1 112 ? 6.839 -9.608 8.182 1.00 92.88 112 ASP A O 1
ATOM 886 N N . THR A 1 113 ? 8.359 -10.971 7.241 1.00 92.62 113 THR A N 1
ATOM 887 C CA . THR A 1 113 ? 9.144 -11.247 8.450 1.00 92.62 113 THR A CA 1
ATOM 888 C C . THR A 1 113 ? 10.563 -10.694 8.361 1.00 92.62 113 THR A C 1
ATOM 890 O O . THR A 1 113 ? 11.330 -10.872 9.301 1.00 92.62 113 THR A O 1
ATOM 893 N N . SER A 1 114 ? 10.938 -10.030 7.261 1.00 91.50 114 SER A N 1
ATOM 894 C CA . SER A 1 114 ? 12.274 -9.448 7.099 1.00 91.50 114 SER A CA 1
ATOM 895 C C . SER A 1 114 ? 12.580 -8.407 8.187 1.00 91.50 114 SER A C 1
ATOM 897 O O . SER A 1 114 ? 11.684 -7.718 8.670 1.00 91.50 114 SER A O 1
ATOM 899 N N . GLU A 1 115 ? 13.835 -8.219 8.583 1.00 92.38 115 GLU A N 1
ATOM 900 C CA . GLU A 1 115 ? 14.166 -7.119 9.507 1.00 92.38 115 GLU A CA 1
ATOM 901 C C . GLU A 1 115 ? 14.232 -5.761 8.786 1.00 92.38 115 GLU A C 1
ATOM 903 O O . GLU A 1 115 ? 13.944 -4.731 9.391 1.00 92.38 115 GLU A O 1
ATOM 908 N N . GLY A 1 116 ? 14.529 -5.752 7.480 1.00 92.12 116 GLY A N 1
ATOM 909 C CA . GLY A 1 116 ? 14.720 -4.527 6.692 1.00 92.12 116 GLY A CA 1
ATOM 910 C C . GLY A 1 116 ? 13.507 -3.591 6.686 1.00 92.12 116 GLY A C 1
ATOM 911 O O . GLY A 1 116 ? 13.677 -2.377 6.747 1.00 92.12 116 GLY A O 1
ATOM 912 N N . PHE A 1 117 ? 12.286 -4.136 6.696 1.00 92.75 117 PHE A N 1
ATOM 913 C CA . PHE A 1 117 ? 11.039 -3.352 6.690 1.00 92.75 117 PHE A CA 1
ATOM 914 C C . PHE A 1 117 ? 10.214 -3.480 7.977 1.00 92.75 117 PHE A C 1
ATOM 916 O O . PHE A 1 117 ? 9.019 -3.164 8.000 1.00 92.75 117 PHE A O 1
ATOM 923 N N . ARG A 1 118 ? 10.828 -3.944 9.069 1.00 93.50 118 ARG A N 1
ATOM 924 C CA . ARG A 1 118 ? 10.157 -4.025 10.369 1.00 93.50 118 ARG A CA 1
ATOM 925 C C . ARG A 1 118 ? 9.749 -2.631 10.849 1.00 93.50 118 ARG A C 1
ATOM 927 O O . ARG A 1 118 ? 10.482 -1.668 10.649 1.00 93.50 118 ARG A O 1
ATOM 934 N N . GLY A 1 119 ? 8.560 -2.511 11.440 1.00 92.25 119 GLY A N 1
ATOM 935 C CA . GLY A 1 119 ? 8.040 -1.225 11.916 1.00 92.25 119 GLY A CA 1
ATOM 936 C C . GLY A 1 119 ? 7.596 -0.257 10.814 1.00 92.25 119 GLY A C 1
ATOM 937 O O . GLY A 1 119 ? 7.183 0.860 11.118 1.00 92.25 119 GLY A O 1
ATOM 938 N N . CYS A 1 120 ? 7.647 -0.649 9.533 1.00 95.00 120 CYS A N 1
ATOM 939 C CA . CYS A 1 120 ? 7.181 0.215 8.452 1.00 95.00 120 CYS A CA 1
ATOM 940 C C . CYS A 1 120 ? 5.686 0.502 8.598 1.00 95.00 120 CYS A C 1
ATOM 942 O O . CYS A 1 120 ? 4.836 -0.396 8.585 1.00 95.00 120 CYS A O 1
ATOM 944 N N . SER A 1 121 ? 5.365 1.784 8.702 1.00 96.31 121 SER A N 1
ATOM 945 C CA . SER A 1 121 ? 3.996 2.260 8.830 1.00 96.31 121 SER A CA 1
ATOM 946 C C . SER A 1 121 ? 3.249 2.212 7.496 1.00 96.31 121 SER A C 1
ATOM 948 O O . SER A 1 121 ? 3.823 2.322 6.407 1.00 96.31 121 SER A O 1
ATOM 950 N N . ILE A 1 122 ? 1.923 2.123 7.569 1.00 96.75 122 ILE A N 1
ATOM 951 C CA . ILE A 1 122 ? 1.060 2.127 6.382 1.00 96.75 122 ILE A CA 1
ATOM 952 C C . ILE A 1 122 ? 1.237 3.412 5.565 1.00 96.75 122 ILE A C 1
ATOM 954 O O . ILE A 1 122 ? 1.188 3.364 4.336 1.00 96.75 122 ILE A O 1
ATOM 958 N N . TRP A 1 123 ? 1.460 4.563 6.212 1.00 96.75 123 TRP A N 1
ATOM 959 C CA . TRP A 1 123 ? 1.635 5.826 5.492 1.00 96.75 123 TRP A CA 1
ATOM 960 C C . TRP A 1 123 ? 2.955 5.871 4.715 1.00 96.75 123 TRP A C 1
ATOM 962 O O . TRP A 1 123 ? 2.962 6.416 3.612 1.00 96.75 123 TRP A O 1
ATOM 972 N N . GLN A 1 124 ? 4.038 5.266 5.225 1.00 97.31 124 GLN A N 1
ATOM 973 C CA . GLN A 1 124 ? 5.307 5.155 4.492 1.00 97.31 124 GLN A CA 1
ATOM 974 C C . GLN A 1 124 ? 5.132 4.308 3.233 1.00 97.31 124 GLN A C 1
ATOM 976 O O . GLN A 1 124 ? 5.516 4.729 2.145 1.00 97.31 124 GLN A O 1
ATOM 981 N N . VAL A 1 125 ? 4.472 3.156 3.358 1.00 96.75 125 VAL A N 1
ATOM 982 C CA . VAL A 1 125 ? 4.232 2.256 2.222 1.00 96.75 125 VAL A CA 1
ATOM 983 C C . VAL A 1 125 ? 3.280 2.888 1.201 1.00 96.75 125 VAL A C 1
ATOM 985 O O . VAL A 1 125 ? 3.535 2.840 -0.002 1.00 96.75 125 VAL A O 1
ATOM 988 N N . ALA A 1 126 ? 2.224 3.566 1.661 1.00 95.81 126 ALA A N 1
ATOM 989 C CA . ALA A 1 126 ? 1.329 4.327 0.789 1.00 95.81 126 ALA A CA 1
ATOM 990 C C . ALA A 1 126 ? 2.070 5.453 0.045 1.00 95.81 126 ALA A C 1
ATOM 992 O O . ALA A 1 126 ? 1.813 5.700 -1.133 1.00 95.81 126 ALA A O 1
ATOM 993 N N . ARG A 1 127 ? 3.014 6.129 0.712 1.00 95.62 127 ARG A N 1
ATOM 994 C CA . ARG A 1 127 ? 3.881 7.140 0.096 1.00 95.62 127 ARG A CA 1
ATOM 995 C C . ARG A 1 127 ? 4.828 6.534 -0.937 1.00 95.62 127 ARG A C 1
ATOM 997 O O . ARG A 1 127 ? 4.992 7.163 -1.977 1.00 95.62 127 ARG A O 1
ATOM 1004 N N . ALA A 1 128 ? 5.412 5.365 -0.666 1.00 94.94 128 ALA A N 1
ATOM 1005 C CA . ALA A 1 128 ? 6.333 4.675 -1.570 1.00 94.94 128 ALA A CA 1
ATOM 1006 C C . ALA A 1 128 ? 5.642 4.290 -2.879 1.00 94.94 128 ALA A C 1
ATOM 1008 O O . ALA A 1 128 ? 6.090 4.687 -3.949 1.00 94.94 128 ALA A O 1
ATOM 1009 N N . THR A 1 129 ? 4.487 3.627 -2.793 1.00 92.50 129 THR A N 1
ATOM 1010 C CA . THR A 1 129 ? 3.722 3.244 -3.988 1.00 92.50 129 THR A CA 1
ATOM 1011 C C . THR A 1 129 ? 3.150 4.451 -4.734 1.00 92.50 129 THR A C 1
ATOM 1013 O O . THR A 1 129 ? 3.023 4.398 -5.941 1.00 92.50 129 THR A O 1
ATOM 1016 N N . SER A 1 130 ? 2.877 5.575 -4.054 1.00 90.44 130 SER A N 1
ATOM 1017 C CA . SER A 1 130 ? 2.385 6.808 -4.700 1.00 90.44 130 SER A CA 1
ATOM 1018 C C . SER A 1 130 ? 3.502 7.737 -5.190 1.00 90.44 130 SER A C 1
ATOM 1020 O O . SER A 1 130 ? 3.217 8.850 -5.638 1.00 90.44 130 SER A O 1
ATOM 1022 N N . ALA A 1 131 ? 4.779 7.374 -5.036 1.00 87.94 131 ALA A N 1
ATOM 1023 C CA . ALA A 1 131 ? 5.916 8.229 -5.374 1.00 87.94 131 ALA A CA 1
ATOM 1024 C C . ALA A 1 131 ? 6.196 8.254 -6.888 1.00 87.94 131 ALA A C 1
ATOM 1026 O O . ALA A 1 131 ? 7.312 8.001 -7.341 1.00 87.94 131 ALA A O 1
ATOM 1027 N N . ALA A 1 132 ? 5.166 8.553 -7.678 1.00 82.12 132 ALA A N 1
ATOM 1028 C CA . ALA A 1 132 ? 5.263 8.637 -9.122 1.00 82.12 132 ALA A CA 1
ATOM 1029 C C . ALA A 1 132 ? 6.072 9.862 -9.525 1.00 82.12 132 ALA A C 1
ATOM 1031 O O . ALA A 1 132 ? 5.888 10.969 -8.991 1.00 82.12 132 ALA A O 1
ATOM 1032 N N . THR A 1 133 ? 6.951 9.659 -10.506 1.00 68.50 133 THR A N 1
ATOM 1033 C CA . THR A 1 133 ? 7.767 10.729 -11.068 1.00 68.50 133 THR A CA 1
ATOM 1034 C C . THR A 1 133 ? 6.874 11.895 -11.470 1.00 68.50 133 THR A C 1
ATOM 1036 O O . THR A 1 133 ? 5.765 11.731 -11.971 1.00 68.50 133 THR A O 1
ATOM 1039 N N . THR A 1 134 ? 7.351 13.113 -11.205 1.00 69.62 134 THR A N 1
ATOM 1040 C CA . THR A 1 134 ? 6.641 14.387 -11.426 1.00 69.62 134 THR A CA 1
ATOM 1041 C C . THR A 1 134 ? 5.527 14.736 -10.423 1.00 69.62 134 THR A C 1
ATOM 1043 O O . THR A 1 134 ? 5.324 15.927 -10.170 1.00 69.62 134 THR A O 1
ATOM 1046 N N . PHE A 1 135 ? 4.883 13.762 -9.774 1.00 78.62 135 PHE A N 1
ATOM 1047 C CA . PHE A 1 135 ? 3.771 14.007 -8.845 1.00 78.62 135 PHE A CA 1
ATOM 1048 C C . PHE A 1 135 ? 4.235 14.150 -7.407 1.00 78.62 135 PHE A C 1
ATOM 1050 O O . PHE A 1 135 ? 4.037 15.197 -6.784 1.00 78.62 135 PHE A O 1
ATOM 1057 N N . PHE A 1 136 ? 4.917 13.133 -6.900 1.00 85.12 136 PHE A N 1
ATOM 1058 C CA . PHE A 1 136 ? 5.428 13.114 -5.543 1.00 85.12 136 PHE A CA 1
ATOM 1059 C C . PHE A 1 136 ? 6.921 12.818 -5.550 1.00 85.12 136 PHE A C 1
ATOM 1061 O O . PHE A 1 136 ? 7.438 12.142 -6.432 1.00 85.12 136 PHE A O 1
ATOM 1068 N N . LYS A 1 137 ? 7.629 13.334 -4.545 1.00 89.50 137 LYS A N 1
ATOM 1069 C CA . LYS A 1 137 ? 9.025 12.948 -4.341 1.00 89.50 137 LYS A CA 1
ATOM 1070 C C . LYS A 1 137 ? 9.114 11.479 -3.907 1.00 89.50 137 LYS A C 1
ATOM 1072 O O . LYS A 1 137 ? 8.164 11.014 -3.259 1.00 89.50 137 LYS A O 1
ATOM 1077 N N . PRO A 1 138 ? 10.254 10.819 -4.166 1.00 91.94 138 PRO A N 1
ATOM 1078 C CA . PRO A 1 138 ? 10.586 9.548 -3.537 1.00 91.94 138 PRO A CA 1
ATOM 1079 C C . PRO A 1 138 ? 10.552 9.628 -2.003 1.00 91.94 138 PRO A C 1
ATOM 1081 O O . PRO A 1 138 ? 10.523 10.717 -1.415 1.00 91.94 138 PRO A O 1
ATOM 1084 N N . ILE A 1 139 ? 10.544 8.469 -1.355 1.00 94.94 139 ILE A N 1
ATOM 1085 C CA . ILE A 1 139 ? 10.571 8.326 0.105 1.00 94.94 139 ILE A CA 1
ATOM 1086 C C . ILE A 1 139 ? 11.579 7.250 0.496 1.00 94.94 139 ILE A C 1
ATOM 1088 O O . ILE A 1 139 ? 11.713 6.259 -0.213 1.00 94.94 139 ILE A O 1
ATOM 1092 N N . ARG A 1 140 ? 12.262 7.442 1.624 1.00 96.12 140 ARG A N 1
ATOM 1093 C CA . ARG A 1 140 ? 13.115 6.420 2.227 1.00 96.12 140 ARG A CA 1
ATOM 1094 C C . ARG A 1 140 ? 12.318 5.576 3.214 1.00 96.12 140 ARG A C 1
ATOM 1096 O O . ARG A 1 140 ? 11.522 6.125 3.981 1.00 96.12 140 ARG A O 1
ATOM 1103 N N . VAL A 1 141 ? 12.462 4.257 3.133 1.00 95.75 141 VAL A N 1
ATOM 1104 C CA . VAL A 1 141 ? 11.680 3.303 3.933 1.00 95.75 141 VAL A CA 1
ATOM 1105 C C . VAL A 1 141 ? 12.571 2.160 4.409 1.00 95.75 141 VAL A C 1
ATOM 1107 O O . VAL A 1 141 ? 13.386 1.643 3.648 1.00 95.75 141 VAL A O 1
ATOM 1110 N N . GLY A 1 142 ? 12.347 1.723 5.649 1.00 93.75 142 GLY A N 1
ATOM 1111 C CA . GLY A 1 142 ? 13.047 0.593 6.254 1.00 93.75 142 GLY A CA 1
ATOM 1112 C C . GLY A 1 142 ? 14.362 0.976 6.930 1.00 93.75 142 GLY A C 1
ATOM 1113 O O . GLY A 1 142 ? 14.796 2.122 6.878 1.00 93.75 142 GLY A O 1
ATOM 1114 N N . ARG A 1 143 ? 14.993 -0.011 7.570 1.00 93.75 143 ARG A N 1
ATOM 1115 C CA . ARG A 1 143 ? 16.241 0.138 8.334 1.00 93.75 143 ARG A CA 1
ATOM 1116 C C . ARG A 1 143 ? 17.381 0.718 7.498 1.00 93.75 143 ARG A C 1
ATOM 1118 O O . ARG A 1 143 ? 18.143 1.539 7.996 1.00 93.75 143 ARG A O 1
ATOM 1125 N N . ASP A 1 144 ? 17.473 0.279 6.248 1.00 93.62 144 ASP A N 1
ATOM 1126 C CA . ASP A 1 144 ? 18.545 0.663 5.328 1.00 93.62 144 ASP A CA 1
ATOM 1127 C C . ASP A 1 144 ? 18.206 1.942 4.540 1.00 93.62 144 ASP A C 1
ATOM 1129 O O . ASP A 1 144 ? 18.950 2.329 3.644 1.00 93.62 144 ASP A O 1
ATOM 1133 N N . GLU A 1 145 ? 17.086 2.609 4.865 1.00 94.56 145 GLU A N 1
ATOM 1134 C CA . GLU A 1 145 ? 16.686 3.899 4.287 1.00 94.56 145 GLU A CA 1
ATOM 1135 C C . GLU A 1 145 ? 16.627 3.893 2.743 1.00 94.56 145 GLU A C 1
ATOM 1137 O O . GLU A 1 145 ? 16.933 4.888 2.077 1.00 94.56 145 GLU A O 1
ATOM 1142 N N . ILE A 1 146 ? 16.191 2.764 2.171 1.00 94.25 146 ILE A N 1
ATOM 1143 C CA . ILE A 1 146 ? 16.102 2.543 0.722 1.00 94.25 146 ILE A CA 1
ATOM 1144 C C . ILE A 1 146 ? 15.112 3.544 0.117 1.00 94.25 146 ILE A C 1
ATOM 1146 O O . ILE A 1 146 ? 13.985 3.685 0.599 1.00 94.25 146 ILE A O 1
ATOM 1150 N N . GLU A 1 147 ? 15.523 4.250 -0.941 1.00 94.69 147 GLU A N 1
ATOM 1151 C CA . GLU A 1 147 ? 14.693 5.250 -1.616 1.00 94.69 147 GLU A CA 1
ATOM 1152 C C . GLU A 1 147 ? 13.756 4.580 -2.639 1.00 94.69 147 GLU A C 1
ATOM 1154 O O . GLU A 1 147 ? 14.205 3.903 -3.562 1.00 94.69 147 GLU A O 1
ATOM 1159 N N . PHE A 1 148 ? 12.446 4.792 -2.495 1.00 93.62 148 PHE A N 1
ATOM 1160 C CA . PHE A 1 148 ? 11.404 4.176 -3.322 1.00 93.62 148 PHE A CA 1
ATOM 1161 C C . PHE A 1 148 ? 10.653 5.179 -4.200 1.00 93.62 148 PHE A C 1
ATOM 1163 O O . PHE A 1 148 ? 10.368 6.311 -3.787 1.00 93.62 148 PHE A O 1
ATOM 1170 N N . VAL A 1 149 ? 10.269 4.707 -5.386 1.00 90.50 149 VAL A N 1
ATOM 1171 C CA . VAL A 1 149 ? 9.365 5.352 -6.347 1.00 90.50 149 VAL A CA 1
ATOM 1172 C C . VAL A 1 149 ? 8.184 4.434 -6.686 1.00 90.50 149 VAL A C 1
ATOM 1174 O O . VAL A 1 149 ? 8.201 3.236 -6.396 1.00 90.50 149 VAL A O 1
ATOM 1177 N N . ASP A 1 150 ? 7.146 5.006 -7.295 1.00 86.06 150 ASP A N 1
ATOM 1178 C CA . ASP A 1 150 ? 5.963 4.269 -7.762 1.00 86.06 150 ASP A CA 1
ATOM 1179 C C . ASP A 1 150 ? 6.350 3.158 -8.754 1.00 86.06 150 ASP A C 1
ATOM 1181 O O . ASP A 1 150 ? 7.235 3.328 -9.597 1.00 86.06 150 ASP A O 1
ATOM 1185 N N . ALA A 1 151 ? 5.648 2.029 -8.657 1.00 76.94 151 ALA A N 1
ATOM 1186 C CA . ALA A 1 151 ? 5.815 0.867 -9.518 1.00 76.94 151 ALA A CA 1
ATOM 1187 C C . ALA A 1 151 ? 5.233 1.038 -10.941 1.00 76.94 151 ALA A C 1
ATOM 1189 O O . ALA A 1 151 ? 5.277 0.115 -11.753 1.00 76.94 151 ALA A O 1
ATOM 1190 N N . GLY A 1 152 ? 4.715 2.221 -11.278 1.00 67.38 152 GLY A N 1
ATOM 1191 C CA . GLY A 1 152 ? 4.179 2.571 -12.593 1.00 67.38 152 GLY A CA 1
ATOM 1192 C C . GLY A 1 152 ? 5.172 2.419 -13.754 1.00 67.38 152 GLY A C 1
ATOM 1193 O O . GLY A 1 152 ? 4.745 2.339 -14.905 1.00 67.38 152 GLY A O 1
ATOM 1194 N N . PHE A 1 153 ? 6.475 2.310 -13.474 1.00 63.56 153 PHE A N 1
ATOM 1195 C CA . PHE A 1 153 ? 7.477 1.850 -14.437 1.00 63.56 153 PHE A CA 1
ATOM 1196 C C . PHE A 1 153 ? 7.413 0.322 -14.572 1.00 63.56 153 PHE A C 1
ATOM 1198 O O . PHE A 1 153 ? 8.079 -0.408 -13.851 1.00 63.56 153 PHE A O 1
ATOM 1205 N N . GLY A 1 154 ? 6.567 -0.173 -15.476 1.00 62.12 154 GLY A N 1
ATOM 1206 C CA . GLY A 1 154 ? 6.523 -1.596 -15.844 1.00 62.12 154 GLY A CA 1
ATOM 1207 C C . GLY A 1 154 ? 5.624 -2.493 -14.983 1.00 62.12 154 GLY A C 1
ATOM 1208 O O . GLY A 1 154 ? 5.251 -3.564 -15.448 1.00 62.12 154 GLY A O 1
ATOM 1209 N N . TYR A 1 155 ? 5.179 -2.050 -13.799 1.00 71.94 155 TYR A N 1
ATOM 1210 C CA . TYR A 1 155 ? 4.385 -2.875 -12.870 1.00 71.94 155 TYR A CA 1
ATOM 1211 C C . TYR A 1 155 ? 3.055 -2.233 -12.438 1.00 71.94 155 TYR A C 1
ATOM 1213 O O . TYR A 1 155 ? 2.536 -2.512 -11.358 1.00 71.94 155 TYR A O 1
ATOM 1221 N N . ASN A 1 156 ? 2.455 -1.403 -13.297 1.00 75.00 156 ASN A N 1
ATOM 1222 C CA . ASN A 1 156 ? 1.159 -0.761 -13.023 1.00 75.00 156 ASN A CA 1
ATOM 1223 C C . ASN A 1 156 ? -0.007 -1.775 -12.912 1.00 75.00 156 ASN A C 1
ATOM 1225 O O . ASN A 1 156 ? -1.042 -1.493 -12.314 1.00 75.00 156 ASN A O 1
ATOM 1229 N N . ASN A 1 157 ? 0.168 -2.985 -13.458 1.00 83.19 157 ASN A N 1
ATOM 1230 C CA . ASN A 1 157 ? -0.699 -4.128 -13.185 1.00 83.19 157 ASN A CA 1
ATOM 1231 C C . ASN A 1 157 ? 0.075 -5.186 -12.374 1.00 83.19 157 ASN A C 1
ATOM 1233 O O . ASN A 1 157 ? 0.857 -5.940 -12.954 1.00 83.19 157 ASN A O 1
ATOM 1237 N N . PRO A 1 158 ? -0.153 -5.301 -11.053 1.00 87.31 158 PRO A N 1
ATOM 1238 C CA . PRO A 1 158 ? 0.619 -6.200 -10.199 1.00 87.31 158 PRO A CA 1
ATOM 1239 C C . PRO A 1 158 ? 0.193 -7.675 -10.315 1.00 87.31 158 PRO A C 1
ATOM 1241 O O . PRO A 1 158 ? 0.731 -8.516 -9.599 1.00 87.31 158 PRO A O 1
ATOM 1244 N N . CYS A 1 159 ? -0.783 -8.019 -11.168 1.00 88.44 159 CYS A N 1
ATOM 1245 C CA . CYS A 1 159 ? -1.409 -9.344 -11.180 1.00 88.44 159 CYS A CA 1
ATOM 1246 C C . CYS A 1 159 ? -0.420 -10.500 -11.334 1.00 88.44 159 CYS A C 1
ATOM 1248 O O . CYS A 1 159 ? -0.506 -11.460 -10.577 1.00 88.44 159 CYS A O 1
ATOM 1250 N N . GLU A 1 160 ? 0.513 -10.424 -12.282 1.00 86.75 160 GLU A N 1
ATOM 1251 C CA . GLU A 1 160 ? 1.468 -11.512 -12.526 1.00 86.75 160 GLU A CA 1
ATOM 1252 C C . GLU A 1 160 ? 2.329 -11.793 -11.286 1.00 86.75 160 GLU A C 1
ATOM 1254 O O . GLU A 1 160 ? 2.435 -12.931 -10.819 1.00 86.75 160 GLU A O 1
ATOM 1259 N N . ILE A 1 161 ? 2.864 -10.728 -10.691 1.00 91.06 161 ILE A N 1
ATOM 1260 C CA . ILE A 1 161 ? 3.661 -10.790 -9.466 1.00 91.06 161 ILE A CA 1
ATOM 126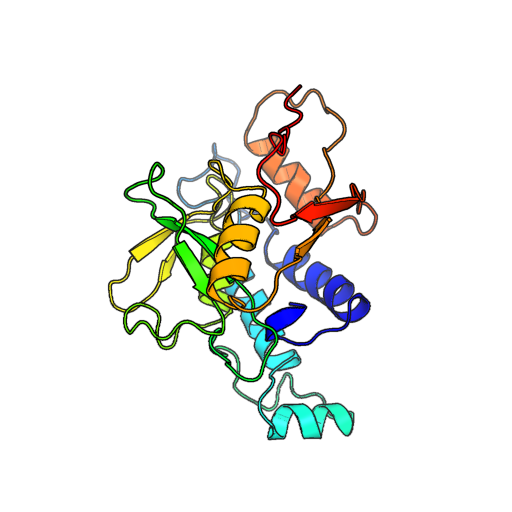1 C C . ILE A 1 161 ? 2.833 -11.356 -8.314 1.00 91.06 161 ILE A C 1
ATOM 1263 O O . ILE A 1 161 ? 3.300 -12.234 -7.588 1.00 91.06 161 ILE A O 1
ATOM 1267 N N . LEU A 1 162 ? 1.590 -10.896 -8.160 1.00 93.69 162 LEU A N 1
ATOM 1268 C CA . LEU A 1 162 ? 0.713 -11.328 -7.076 1.00 93.69 162 LEU A CA 1
ATOM 1269 C C . LEU A 1 162 ? 0.213 -12.765 -7.244 1.00 93.69 162 LEU A C 1
ATOM 1271 O O . LEU A 1 162 ? 0.002 -13.439 -6.241 1.00 93.69 162 LEU A O 1
ATOM 1275 N N . VAL A 1 163 ? 0.067 -13.272 -8.471 1.00 92.88 163 VAL A N 1
ATOM 1276 C CA . VAL A 1 163 ? -0.228 -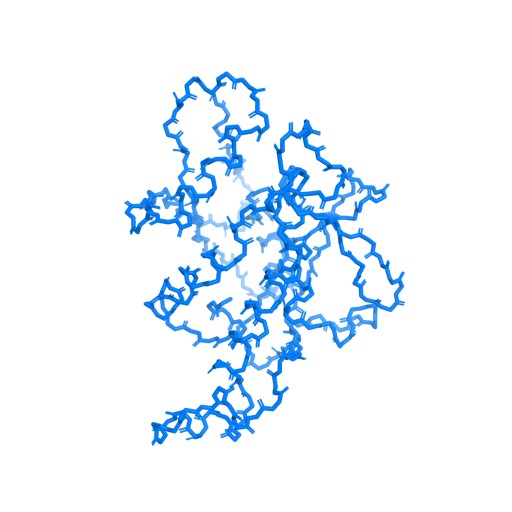14.693 -8.716 1.00 92.88 163 VAL A CA 1
ATOM 1277 C C . VAL A 1 163 ? 0.945 -15.560 -8.268 1.00 92.88 163 VAL A C 1
ATOM 1279 O O . VAL A 1 163 ? 0.740 -16.575 -7.601 1.00 92.88 163 VAL A O 1
ATOM 1282 N N . ASN A 1 164 ? 2.177 -15.155 -8.585 1.00 92.25 164 ASN A N 1
ATOM 1283 C CA . ASN A 1 164 ? 3.370 -15.865 -8.128 1.00 92.25 164 ASN A CA 1
ATOM 1284 C C . ASN A 1 164 ? 3.519 -15.801 -6.605 1.00 92.25 164 ASN A C 1
ATOM 1286 O O . ASN A 1 164 ? 3.833 -16.813 -5.980 1.00 92.25 164 ASN A O 1
ATOM 1290 N N . GLU A 1 165 ? 3.231 -14.652 -5.998 1.00 94.56 165 GLU A N 1
ATOM 1291 C CA . GLU A 1 165 ? 3.240 -14.514 -4.544 1.00 94.56 165 GLU A CA 1
ATOM 1292 C C . GLU A 1 165 ? 2.144 -15.360 -3.880 1.00 94.56 165 GLU A C 1
ATOM 1294 O O . GLU A 1 165 ? 2.406 -16.061 -2.906 1.00 94.56 165 GLU A O 1
ATOM 1299 N N . ALA A 1 166 ? 0.936 -15.401 -4.447 1.00 94.12 166 ALA A N 1
ATOM 1300 C CA . ALA A 1 166 ? -0.147 -16.242 -3.946 1.00 94.12 166 ALA A CA 1
ATOM 1301 C C . ALA A 1 166 ? 0.228 -17.732 -3.959 1.00 94.12 166 ALA A C 1
ATOM 1303 O O . ALA A 1 166 ? -0.033 -18.429 -2.982 1.00 94.12 166 ALA A O 1
ATOM 1304 N N . ARG A 1 167 ? 0.904 -18.221 -5.009 1.00 93.38 167 ARG A N 1
ATOM 1305 C CA . ARG A 1 167 ? 1.403 -19.610 -5.054 1.00 93.38 167 ARG A CA 1
ATOM 1306 C C . ARG A 1 167 ? 2.386 -19.915 -3.923 1.00 93.38 167 ARG A C 1
ATOM 1308 O O . ARG A 1 167 ? 2.320 -20.997 -3.351 1.00 93.38 167 ARG A O 1
ATOM 1315 N N . LYS A 1 168 ? 3.268 -18.970 -3.579 1.00 93.00 168 LYS A N 1
ATOM 1316 C CA . LYS A 1 168 ? 4.210 -19.123 -2.455 1.00 93.00 168 LYS A CA 1
ATOM 1317 C C . LYS A 1 168 ? 3.489 -19.147 -1.108 1.00 93.00 168 LYS A C 1
ATOM 1319 O O . LYS A 1 168 ? 3.832 -19.952 -0.250 1.00 93.00 168 LYS A O 1
ATOM 1324 N N . GLN A 1 169 ? 2.491 -18.282 -0.926 1.00 94.25 169 GLN A N 1
ATOM 1325 C CA . GLN A 1 169 ? 1.738 -18.180 0.328 1.00 94.25 169 GLN A CA 1
ATOM 1326 C C . GLN A 1 169 ? 0.733 -19.325 0.527 1.00 94.25 169 GLN A C 1
ATOM 1328 O O . GLN A 1 169 ? 0.390 -19.641 1.665 1.00 94.25 169 GLN A O 1
ATOM 1333 N N . PHE A 1 170 ? 0.265 -19.947 -0.558 1.00 93.81 170 PHE A N 1
ATOM 1334 C CA . PHE A 1 170 ? -0.761 -20.991 -0.545 1.00 93.81 170 PHE A CA 1
ATOM 1335 C C . PHE A 1 170 ? -0.340 -22.213 -1.384 1.00 93.81 170 PHE A C 1
ATOM 1337 O O . PHE A 1 170 ? -1.033 -22.573 -2.338 1.00 93.81 170 PHE A O 1
ATOM 1344 N N . PRO A 1 171 ? 0.769 -22.895 -1.037 1.00 93.50 171 PRO A N 1
ATOM 1345 C CA . PRO A 1 171 ? 1.359 -23.942 -1.879 1.00 93.50 171 PRO A CA 1
ATOM 1346 C C . PRO A 1 171 ? 0.455 -25.171 -2.057 1.00 93.50 171 PRO A C 1
ATOM 1348 O O . PRO A 1 171 ? 0.569 -25.889 -3.046 1.00 93.50 171 PRO A O 1
ATOM 1351 N N . SER A 1 172 ? -0.466 -25.410 -1.120 1.00 94.00 172 SER A N 1
ATOM 1352 C CA . SER A 1 172 ? -1.441 -26.503 -1.179 1.00 94.00 172 SER A CA 1
ATOM 1353 C C . SER A 1 172 ? -2.650 -26.219 -2.080 1.00 94.00 172 SER A C 1
ATOM 1355 O O . SER A 1 172 ? -3.443 -27.123 -2.337 1.00 94.00 172 SER A O 1
ATOM 1357 N N . HIS A 1 173 ? -2.826 -24.982 -2.557 1.00 90.88 173 HIS A N 1
ATOM 1358 C CA . HIS A 1 173 ? -3.988 -24.593 -3.352 1.00 90.88 173 HIS A CA 1
ATOM 1359 C C . HIS A 1 173 ? -3.692 -24.746 -4.847 1.00 90.88 173 HIS A C 1
ATOM 1361 O O . HIS A 1 173 ? -2.852 -24.056 -5.417 1.00 90.88 173 HIS A O 1
ATOM 1367 N N . THR A 1 174 ? -4.422 -25.642 -5.510 1.00 86.31 174 THR A N 1
ATOM 1368 C CA . THR A 1 174 ? -4.188 -26.008 -6.919 1.00 86.31 174 THR A CA 1
ATOM 1369 C C . THR A 1 174 ? -4.864 -25.079 -7.930 1.00 86.31 174 THR A C 1
ATOM 1371 O O . THR A 1 174 ? -4.564 -25.152 -9.126 1.00 86.31 174 THR A O 1
ATOM 1374 N N . ARG A 1 175 ? -5.766 -24.205 -7.466 1.00 90.19 175 ARG A N 1
ATOM 1375 C CA . ARG A 1 175 ? -6.518 -23.244 -8.280 1.00 90.19 175 ARG A CA 1
ATOM 1376 C C . ARG A 1 175 ? -6.431 -21.847 -7.676 1.00 90.19 175 ARG A C 1
ATOM 1378 O O . ARG A 1 175 ? -6.729 -21.666 -6.500 1.00 90.19 175 ARG A O 1
ATOM 1385 N N . ILE A 1 176 ? -6.120 -20.860 -8.516 1.00 90.00 176 ILE A N 1
ATOM 1386 C CA . ILE A 1 176 ? -6.144 -19.437 -8.158 1.00 90.00 176 ILE A CA 1
ATOM 1387 C C . ILE A 1 176 ? -7.162 -18.729 -9.052 1.00 90.00 176 ILE A C 1
ATOM 1389 O O . ILE A 1 176 ? -7.143 -18.879 -10.275 1.00 90.00 176 ILE A O 1
ATOM 1393 N N . GLN A 1 177 ? -8.060 -17.963 -8.439 1.00 92.06 177 GLN A N 1
ATOM 1394 C CA . GLN A 1 177 ? -8.974 -17.060 -9.136 1.00 92.06 177 GLN A CA 1
ATOM 1395 C C . GLN A 1 177 ? -8.521 -15.626 -8.885 1.00 92.06 177 GLN A C 1
ATOM 1397 O O . GLN A 1 177 ? -8.251 -15.257 -7.742 1.00 92.06 177 GLN A O 1
ATOM 1402 N N . VAL A 1 178 ? -8.421 -14.833 -9.947 1.00 90.56 178 VAL A N 1
ATOM 1403 C CA . VAL A 1 178 ? -7.934 -13.457 -9.878 1.00 90.56 178 VAL A CA 1
ATOM 1404 C C . VAL A 1 178 ? -9.014 -12.515 -10.376 1.00 90.56 178 VAL A C 1
ATOM 1406 O O . VAL A 1 178 ? -9.563 -12.693 -11.464 1.00 90.56 178 VAL A O 1
ATOM 1409 N N . LEU A 1 179 ? -9.285 -11.495 -9.566 1.00 91.50 179 LEU A N 1
ATOM 1410 C CA . LEU A 1 179 ? -10.094 -10.343 -9.922 1.00 91.50 179 LEU A CA 1
ATOM 1411 C C . LEU A 1 179 ? -9.166 -9.136 -10.068 1.00 91.50 179 LEU A C 1
ATOM 1413 O O . LEU A 1 179 ? -8.646 -8.632 -9.073 1.00 91.50 179 LEU A O 1
ATOM 1417 N N . SER A 1 180 ? -8.963 -8.681 -11.303 1.00 88.19 180 SER A N 1
ATOM 1418 C CA . SER A 1 180 ? -8.199 -7.470 -11.594 1.00 88.19 180 SER A CA 1
ATOM 1419 C C . SER A 1 180 ? -9.144 -6.308 -11.877 1.00 88.19 180 SER A C 1
ATOM 1421 O O . SER A 1 180 ? -10.017 -6.401 -12.745 1.00 88.19 180 SER A O 1
ATOM 1423 N N . ILE A 1 181 ? -8.975 -5.220 -11.126 1.00 87.38 181 ILE A N 1
ATOM 1424 C CA . ILE A 1 181 ? -9.768 -3.997 -11.251 1.00 87.38 181 ILE A CA 1
ATOM 1425 C C . ILE A 1 181 ? -8.831 -2.885 -11.714 1.00 87.38 181 ILE A C 1
ATOM 1427 O O . ILE A 1 181 ? -7.982 -2.424 -10.951 1.00 87.38 181 ILE A O 1
ATOM 1431 N N . GLY A 1 182 ? -8.983 -2.462 -12.968 1.00 81.56 182 GLY A N 1
ATOM 1432 C CA . GLY A 1 182 ? -8.249 -1.324 -13.515 1.00 81.56 182 GLY A CA 1
ATOM 1433 C C . GLY A 1 182 ? -8.914 0.007 -13.167 1.00 81.56 182 GLY A C 1
ATOM 1434 O O . GLY A 1 182 ? -10.118 0.071 -12.927 1.00 81.56 182 GLY A O 1
ATOM 1435 N N . THR A 1 183 ? -8.152 1.097 -13.218 1.00 75.69 183 THR A N 1
ATOM 1436 C CA . THR A 1 183 ? -8.656 2.470 -13.017 1.00 75.69 183 THR A CA 1
ATOM 1437 C C . THR A 1 183 ? -9.287 3.078 -14.279 1.00 75.69 183 THR A C 1
ATOM 1439 O O . THR A 1 183 ? -9.431 4.295 -14.371 1.00 75.69 183 THR A O 1
ATOM 1442 N N . GLY A 1 184 ? -9.626 2.235 -15.259 1.00 69.06 184 GLY A N 1
ATOM 1443 C CA . GLY A 1 184 ? -10.007 2.639 -16.610 1.00 69.06 184 GLY A CA 1
ATOM 1444 C C . GLY A 1 184 ? -8.801 3.048 -17.463 1.00 69.06 184 GLY A C 1
ATOM 1445 O O . GLY A 1 184 ? -7.778 3.509 -16.959 1.00 69.06 184 GLY A O 1
ATOM 1446 N N . LEU A 1 185 ? -8.927 2.864 -18.777 1.00 57.94 185 LEU A N 1
ATOM 1447 C CA . LEU A 1 185 ? -8.138 3.621 -19.743 1.00 57.94 185 LEU A CA 1
ATOM 1448 C C . LEU A 1 185 ? -8.898 4.935 -19.890 1.00 57.94 185 LEU A C 1
ATOM 1450 O O . LEU A 1 185 ? -10.076 4.901 -20.242 1.00 57.94 185 LEU A O 1
ATOM 1454 N N . GLY A 1 186 ? -8.294 6.069 -19.533 1.00 50.62 186 GLY A N 1
ATOM 1455 C CA . GLY A 1 186 ? -8.918 7.348 -19.867 1.00 50.62 186 GLY A CA 1
ATOM 1456 C C . GLY A 1 186 ? -9.210 7.350 -21.364 1.00 50.62 186 GLY A C 1
ATOM 1457 O O . GLY A 1 186 ? -8.383 6.838 -22.124 1.00 50.62 186 GLY A O 1
ATOM 1458 N N . ASP A 1 187 ? -10.360 7.895 -21.782 1.00 40.03 187 ASP A N 1
ATOM 1459 C CA . ASP A 1 187 ? -10.535 8.267 -23.186 1.00 40.03 187 ASP A CA 1
ATOM 1460 C C . ASP A 1 187 ? -9.240 8.933 -23.618 1.00 40.03 187 ASP A C 1
ATOM 1462 O O . ASP A 1 187 ? -8.676 9.727 -22.852 1.00 40.03 187 ASP A O 1
ATOM 1466 N N . VAL A 1 188 ? -8.735 8.547 -24.788 1.00 39.72 188 VAL A N 1
ATOM 1467 C CA . VAL A 1 188 ? -7.584 9.191 -25.404 1.00 39.72 188 VAL A CA 1
ATOM 1468 C C . VAL A 1 188 ? -8.009 10.629 -25.680 1.00 39.72 188 VAL A C 1
ATOM 1470 O O . VAL A 1 188 ? -8.347 11.014 -26.792 1.00 39.72 188 VAL A O 1
ATOM 1473 N N . VAL A 1 189 ? -7.999 11.460 -24.638 1.00 37.91 189 VAL A N 1
ATOM 1474 C CA . VAL A 1 189 ? -7.685 12.857 -24.764 1.00 37.91 189 VAL A CA 1
ATOM 1475 C C . VAL A 1 189 ? -6.376 12.773 -25.517 1.00 37.91 189 VAL A C 1
ATOM 1477 O O . VAL A 1 189 ? -5.413 12.151 -25.057 1.00 37.91 189 VAL A O 1
ATOM 1480 N N . SER A 1 190 ? -6.366 13.295 -26.729 1.00 41.03 190 SER A N 1
ATOM 1481 C CA . SER A 1 190 ? -5.157 13.694 -27.416 1.00 41.03 190 SER A CA 1
ATOM 1482 C C . SER A 1 190 ? -4.474 14.724 -26.511 1.00 41.03 190 SER A C 1
ATOM 1484 O O . SER A 1 190 ? -4.564 15.931 -26.710 1.00 41.03 190 SER A O 1
ATOM 1486 N N . ILE A 1 191 ? -3.873 14.231 -25.422 1.00 43.72 191 ILE A N 1
ATOM 1487 C CA . ILE A 1 191 ? -3.094 14.975 -24.455 1.00 43.72 191 ILE A CA 1
ATOM 1488 C C . ILE A 1 191 ? -1.878 15.361 -25.267 1.00 43.72 191 ILE A C 1
ATOM 1490 O O . ILE A 1 191 ? -0.979 14.547 -25.493 1.00 43.72 191 ILE A O 1
ATOM 1494 N N . GLY A 1 192 ? -1.866 16.604 -25.749 1.00 44.59 192 GLY A N 1
ATOM 1495 C CA . GLY A 1 192 ? -0.612 17.269 -26.057 1.00 44.59 192 GLY A CA 1
ATOM 1496 C C . GLY A 1 192 ? 0.305 17.000 -24.869 1.00 44.59 192 GLY A C 1
ATOM 1497 O O . GLY A 1 192 ? -0.044 17.336 -23.746 1.00 44.59 192 GLY A O 1
ATOM 1498 N N . LYS A 1 193 ? 1.380 16.238 -25.093 1.00 51.28 193 LYS A N 1
ATOM 1499 C CA . LYS A 1 193 ? 2.143 15.492 -24.079 1.00 51.28 193 LYS A CA 1
ATOM 1500 C C . LYS A 1 193 ? 2.872 16.406 -23.084 1.00 51.28 193 LYS A C 1
ATOM 1502 O O . LYS A 1 193 ? 4.100 16.441 -23.062 1.00 51.28 193 LYS A O 1
ATOM 1507 N N . THR A 1 194 ? 2.157 17.154 -22.247 1.00 62.19 194 THR A N 1
ATOM 1508 C CA . THR A 1 194 ? 2.767 18.011 -21.232 1.00 62.19 194 THR A CA 1
ATOM 1509 C C . THR A 1 194 ? 2.450 17.500 -19.834 1.00 62.19 194 THR A C 1
ATOM 1511 O O . THR A 1 194 ? 1.322 17.156 -19.486 1.00 62.19 194 THR A O 1
ATOM 1514 N N . ARG A 1 195 ? 3.482 17.465 -18.983 1.00 62.44 195 ARG A N 1
ATOM 1515 C CA . ARG A 1 195 ? 3.396 17.045 -17.571 1.00 62.44 195 ARG A CA 1
ATOM 1516 C C . ARG A 1 195 ? 2.311 17.809 -16.795 1.00 62.44 195 ARG A C 1
ATOM 1518 O O . ARG A 1 195 ? 1.739 17.279 -15.847 1.00 62.44 195 ARG A O 1
ATOM 1525 N N . MET A 1 196 ? 2.027 19.046 -17.203 1.00 66.25 196 MET A N 1
ATOM 1526 C CA . MET A 1 196 ? 1.003 19.913 -16.616 1.00 66.25 196 MET A CA 1
ATOM 1527 C C . MET A 1 196 ? -0.416 19.377 -16.823 1.00 66.25 196 MET A C 1
ATOM 1529 O O . MET A 1 196 ? -1.250 19.520 -15.929 1.00 66.25 196 MET A O 1
ATOM 1533 N N . ASP A 1 197 ? -0.691 18.731 -17.956 1.00 68.44 197 ASP A N 1
ATOM 1534 C CA . ASP A 1 197 ? -2.025 18.217 -18.267 1.00 68.44 197 ASP A CA 1
ATOM 1535 C C . ASP A 1 197 ? -2.374 17.011 -17.394 1.00 68.44 197 ASP A C 1
ATOM 1537 O O . ASP A 1 197 ? -3.484 16.940 -16.868 1.00 68.44 197 ASP A O 1
ATOM 1541 N N . ILE A 1 198 ? -1.399 16.137 -17.115 1.00 68.75 198 ILE A N 1
ATOM 1542 C CA . ILE A 1 198 ? -1.595 15.002 -16.199 1.00 68.75 198 ILE A CA 1
ATOM 1543 C C . ILE A 1 198 ? -1.800 15.495 -14.757 1.00 68.75 198 ILE A C 1
ATOM 1545 O O . ILE A 1 198 ? -2.694 15.022 -14.056 1.00 68.75 198 ILE A O 1
ATOM 1549 N N . VAL A 1 199 ? -1.040 16.508 -14.316 1.00 68.88 199 VAL A N 1
ATOM 1550 C CA . VAL A 1 199 ? -1.258 17.149 -13.002 1.00 68.88 199 VAL A CA 1
ATOM 1551 C C . VAL A 1 199 ? -2.666 17.749 -12.912 1.00 68.88 199 VAL A C 1
ATOM 1553 O O . VAL A 1 199 ? -3.342 17.593 -11.892 1.00 68.88 199 VAL A O 1
ATOM 1556 N N . ARG A 1 200 ? -3.131 18.422 -13.973 1.00 71.12 200 ARG A N 1
ATOM 1557 C CA . ARG A 1 200 ? -4.474 19.016 -14.027 1.00 71.12 200 ARG A CA 1
ATOM 1558 C C . ARG A 1 200 ? -5.565 17.943 -14.018 1.00 71.12 200 ARG A C 1
ATOM 1560 O O . ARG A 1 200 ? -6.563 18.125 -13.322 1.00 71.12 200 ARG A O 1
ATOM 1567 N N . ALA A 1 201 ? -5.359 16.829 -14.719 1.00 69.06 201 ALA A N 1
ATOM 1568 C CA . ALA A 1 201 ? -6.269 15.688 -14.721 1.00 69.06 201 ALA A CA 1
ATOM 1569 C C . ALA A 1 201 ? -6.395 15.063 -13.323 1.00 69.06 201 ALA A C 1
ATOM 1571 O O . ALA A 1 201 ? -7.507 14.939 -12.820 1.00 69.06 201 ALA A O 1
ATOM 1572 N N . LEU A 1 202 ? -5.278 14.781 -12.641 1.00 68.31 202 LEU A N 1
ATOM 1573 C CA . LEU A 1 202 ? -5.292 14.247 -11.271 1.00 68.31 202 LEU A CA 1
ATOM 1574 C C . LEU A 1 202 ? -5.971 15.199 -10.279 1.00 68.31 202 LEU A C 1
ATOM 1576 O O . LEU A 1 202 ? -6.747 14.759 -9.431 1.00 68.31 202 LEU A O 1
ATOM 1580 N N . LYS A 1 203 ? -5.744 16.513 -10.416 1.00 69.19 203 LYS A N 1
ATOM 1581 C CA . LYS A 1 203 ? -6.475 17.524 -9.639 1.00 69.19 203 LYS A CA 1
ATOM 1582 C C . LYS A 1 203 ? -7.981 17.437 -9.909 1.00 69.19 203 LYS A C 1
ATOM 1584 O O . LYS A 1 203 ? -8.768 17.418 -8.968 1.00 69.19 203 LYS A O 1
ATOM 1589 N N . SER A 1 204 ? -8.374 17.381 -11.182 1.00 70.69 204 SER A N 1
ATOM 1590 C CA . SER A 1 204 ? -9.779 17.284 -11.590 1.00 70.69 204 SER A CA 1
ATOM 1591 C C . SER A 1 204 ? -10.437 16.019 -11.037 1.00 70.69 204 SER A C 1
ATOM 1593 O O . SER A 1 204 ? -11.519 16.101 -10.457 1.00 70.69 204 SER A O 1
ATOM 1595 N N . MET A 1 205 ? -9.765 14.868 -11.114 1.00 65.31 205 MET A N 1
ATOM 1596 C CA . MET A 1 205 ? -10.225 13.598 -10.541 1.00 65.31 205 MET A CA 1
ATOM 1597 C C . MET A 1 205 ? -10.409 13.676 -9.023 1.00 65.31 205 MET A C 1
ATOM 1599 O O . MET A 1 205 ? -11.418 13.210 -8.505 1.00 65.31 205 MET A O 1
ATOM 1603 N N . ALA A 1 206 ? -9.483 14.315 -8.303 1.00 63.88 206 ALA A N 1
ATOM 1604 C CA . ALA A 1 206 ? -9.618 14.514 -6.860 1.00 63.88 206 ALA A CA 1
ATOM 1605 C C . ALA A 1 206 ? -10.824 15.400 -6.489 1.00 63.88 206 ALA A C 1
ATOM 1607 O O . ALA A 1 206 ? -11.365 15.276 -5.392 1.00 63.88 206 ALA A O 1
ATOM 1608 N N . THR A 1 207 ? -11.254 16.285 -7.397 1.00 63.59 207 THR A N 1
ATOM 1609 C CA . THR A 1 207 ? -12.406 17.184 -7.201 1.00 63.59 207 THR A CA 1
ATOM 1610 C C . THR A 1 207 ? -13.720 16.687 -7.809 1.00 63.59 207 THR A C 1
ATOM 1612 O O . THR A 1 207 ? -14.783 17.165 -7.419 1.00 63.59 207 THR A O 1
ATOM 1615 N N . SER A 1 208 ? -13.683 15.737 -8.748 1.00 53.25 208 SER A N 1
ATOM 1616 C CA . SER A 1 208 ? -14.862 15.246 -9.464 1.00 53.25 208 SER A CA 1
ATOM 1617 C C . SER A 1 208 ? -15.262 13.865 -8.947 1.00 53.25 208 SER A C 1
ATOM 1619 O O . SER A 1 208 ? -14.587 12.860 -9.121 1.00 53.25 208 SER A O 1
ATOM 1621 N N . SER A 1 209 ? -16.421 13.794 -8.303 1.00 41.28 209 SER A N 1
ATOM 1622 C CA . SER A 1 209 ? -16.967 12.584 -7.679 1.00 41.28 209 SER A CA 1
ATOM 1623 C C . SER A 1 209 ? -17.459 11.506 -8.666 1.00 41.28 209 SER A C 1
ATOM 1625 O O . SER A 1 209 ? -18.046 10.522 -8.210 1.00 41.28 209 SER A O 1
ATOM 1627 N N . ARG A 1 210 ? -17.244 11.673 -9.985 1.00 38.72 210 ARG A N 1
ATOM 1628 C CA . ARG A 1 210 ? -18.023 11.013 -11.057 1.00 38.72 210 ARG A CA 1
ATOM 1629 C C . ARG A 1 210 ? -17.280 10.090 -12.026 1.00 38.72 210 ARG A C 1
ATOM 1631 O O . ARG A 1 210 ? -17.935 9.546 -12.904 1.00 38.72 210 ARG A O 1
ATOM 1638 N N . TYR A 1 211 ? -15.985 9.844 -11.870 1.00 40.88 211 TYR A N 1
ATOM 1639 C CA . TYR A 1 211 ? -15.280 8.945 -12.789 1.00 40.88 211 TYR A CA 1
ATOM 1640 C C . TYR A 1 211 ? -14.673 7.755 -12.053 1.00 40.88 211 TYR A C 1
ATOM 1642 O O . TYR A 1 211 ? -13.563 7.812 -11.538 1.00 40.88 211 TYR A O 1
ATOM 1650 N N . ALA A 1 212 ? -15.441 6.670 -12.009 1.00 34.66 212 ALA A N 1
ATOM 1651 C CA . ALA A 1 212 ? -14.930 5.326 -11.795 1.00 34.66 212 ALA A CA 1
ATOM 1652 C C . ALA A 1 212 ? -15.384 4.492 -12.997 1.00 34.66 212 ALA A C 1
ATOM 1654 O O . ALA A 1 212 ? -16.482 3.945 -13.000 1.00 34.66 212 ALA A O 1
ATOM 1655 N N . PHE A 1 213 ? -14.575 4.464 -14.055 1.00 35.38 213 PHE A N 1
ATOM 1656 C CA . PHE A 1 213 ? -14.781 3.532 -15.160 1.00 35.38 213 PHE A CA 1
ATOM 1657 C C . PHE A 1 213 ? -14.169 2.186 -14.767 1.00 35.38 213 PHE A C 1
ATOM 1659 O O . PHE A 1 213 ? -12.964 2.091 -14.535 1.00 35.38 213 PHE A O 1
ATOM 1666 N N . SER A 1 214 ? -15.002 1.153 -14.643 1.00 34.75 214 SER A N 1
ATOM 1667 C CA . SER A 1 214 ? -14.563 -0.195 -14.289 1.00 34.75 214 SER A CA 1
ATOM 1668 C C . SER A 1 214 ? -14.238 -1.003 -15.543 1.00 34.75 214 SER A C 1
ATOM 1670 O O . SER A 1 214 ? -15.146 -1.427 -16.254 1.00 34.75 214 SER A O 1
ATOM 1672 N N . ASN A 1 215 ? -12.956 -1.296 -15.758 1.00 44.34 215 ASN A N 1
ATOM 1673 C CA . ASN A 1 215 ? -12.555 -2.468 -16.532 1.00 44.34 215 ASN A CA 1
ATOM 1674 C C . ASN A 1 215 ? -12.236 -3.572 -15.523 1.00 44.34 215 ASN A C 1
ATOM 1676 O O . ASN A 1 215 ? -11.226 -3.509 -14.819 1.00 44.34 215 ASN A O 1
ATOM 1680 N N . MET A 1 216 ? -13.143 -4.540 -15.407 1.00 39.31 216 MET A N 1
ATOM 1681 C CA . MET A 1 216 ? -13.002 -5.694 -14.527 1.00 39.31 216 MET A CA 1
ATOM 1682 C C . MET A 1 216 ? -12.622 -6.903 -15.374 1.00 39.31 216 MET A C 1
ATOM 1684 O O . MET A 1 216 ? -13.375 -7.288 -16.263 1.00 39.31 216 MET A O 1
ATOM 1688 N N . THR A 1 217 ? -11.461 -7.497 -15.107 1.00 54.38 217 THR A N 1
ATOM 1689 C CA . THR A 1 217 ? -11.047 -8.740 -15.771 1.00 54.38 217 THR A CA 1
ATOM 1690 C C . THR A 1 217 ? -10.948 -9.841 -14.728 1.00 54.38 217 THR A C 1
ATOM 1692 O O . THR A 1 217 ? -10.218 -9.710 -13.744 1.00 54.38 217 THR A O 1
ATOM 1695 N N . VAL A 1 218 ? -11.699 -10.921 -14.938 1.00 55.69 218 VAL A N 1
ATOM 1696 C CA . VAL A 1 218 ? -11.655 -12.125 -14.105 1.00 55.69 218 VAL A CA 1
ATOM 1697 C C . VAL A 1 218 ? -10.923 -13.201 -14.890 1.00 55.69 218 VAL A C 1
ATOM 1699 O O . VAL A 1 218 ? -11.292 -13.493 -16.024 1.00 55.69 218 VAL A O 1
ATOM 1702 N N . PHE A 1 219 ? -9.904 -13.809 -14.292 1.00 71.12 219 PHE A N 1
ATOM 1703 C CA . PHE A 1 219 ? -9.199 -14.936 -14.899 1.00 71.12 219 PHE A CA 1
ATOM 1704 C C . PHE A 1 219 ? -8.868 -16.009 -13.861 1.00 71.12 219 PHE A C 1
ATOM 1706 O O . PHE A 1 219 ? -8.723 -15.742 -12.668 1.00 71.12 219 PHE A O 1
ATOM 1713 N N . THR A 1 220 ? -8.788 -17.260 -14.318 1.00 59.25 220 THR A N 1
ATOM 1714 C CA . THR A 1 220 ? -8.411 -18.412 -13.490 1.00 59.25 220 THR A CA 1
ATOM 1715 C C . THR A 1 220 ? -7.030 -18.890 -13.916 1.00 59.25 220 THR A C 1
ATOM 1717 O O . THR A 1 220 ? -6.835 -19.218 -15.081 1.00 59.25 220 THR A O 1
ATOM 1720 N N . ALA A 1 221 ? -6.093 -18.989 -12.974 1.00 61.28 221 ALA A N 1
ATOM 1721 C CA . ALA A 1 221 ? -4.817 -19.660 -13.198 1.00 61.28 221 ALA A CA 1
ATOM 1722 C C . ALA A 1 221 ? -4.917 -21.110 -12.685 1.00 61.28 221 ALA A C 1
ATOM 1724 O O . ALA A 1 221 ? -5.126 -21.344 -11.490 1.00 61.28 221 ALA A O 1
ATOM 1725 N N . GLY A 1 222 ? -4.811 -22.078 -13.602 1.00 45.03 222 GLY A N 1
ATOM 1726 C CA . GLY A 1 222 ? -4.801 -23.519 -13.320 1.00 45.03 222 GLY A CA 1
ATOM 1727 C C . GLY A 1 222 ? -3.402 -24.138 -13.426 1.00 45.03 222 GLY A C 1
ATOM 1728 O O . GLY A 1 222 ? -2.472 -23.518 -13.931 1.00 45.03 222 GLY A O 1
ATOM 1729 N N . THR A 1 223 ? -3.250 -25.372 -12.942 1.00 40.31 223 THR A N 1
ATOM 1730 C CA . THR A 1 223 ? -1.974 -26.113 -12.849 1.00 40.31 223 THR A CA 1
ATOM 1731 C C . THR A 1 223 ? -1.707 -27.088 -14.005 1.00 40.31 223 THR A C 1
ATOM 1733 O O . THR A 1 223 ? -0.819 -27.931 -13.898 1.00 40.31 223 THR A O 1
ATOM 1736 N N . LYS A 1 224 ? -2.416 -27.004 -15.139 1.00 35.56 224 LYS A N 1
ATOM 1737 C CA . LYS A 1 224 ? -2.127 -27.883 -16.285 1.00 35.56 224 LYS A CA 1
ATOM 1738 C C . LYS A 1 224 ? -1.177 -27.214 -17.276 1.00 35.56 224 LYS A C 1
ATOM 1740 O O . LYS A 1 224 ? -1.405 -26.090 -17.700 1.00 35.56 224 LYS A O 1
ATOM 1745 N N . LYS A 1 225 ? -0.104 -27.943 -17.612 1.00 36.66 225 LYS A N 1
ATOM 1746 C CA . LYS A 1 225 ? 0.897 -27.642 -18.645 1.00 36.66 225 LYS A CA 1
ATOM 1747 C C . LYS A 1 225 ? 0.243 -27.508 -20.025 1.00 36.66 225 LYS A C 1
ATOM 1749 O O . LYS A 1 225 ? 0.346 -28.431 -20.823 1.00 36.66 225 LYS A O 1
ATOM 1754 N N . THR A 1 226 ? -0.428 -26.406 -20.318 1.00 33.06 226 THR A N 1
ATOM 1755 C CA . THR A 1 226 ? -0.589 -25.896 -21.683 1.00 33.06 226 THR A CA 1
ATOM 1756 C C . THR A 1 226 ? -1.140 -24.479 -21.622 1.00 33.06 226 THR A C 1
ATOM 1758 O O . THR A 1 226 ? -2.051 -24.196 -20.853 1.00 33.06 226 THR A O 1
ATOM 1761 N N . GLU A 1 227 ? -0.564 -23.647 -22.481 1.00 34.53 227 GLU A N 1
ATOM 1762 C CA . GLU A 1 227 ? -1.085 -22.379 -22.988 1.00 34.53 227 GLU A CA 1
ATOM 1763 C C . GLU A 1 227 ? -0.775 -21.107 -22.190 1.00 34.53 227 GLU A C 1
ATOM 1765 O O . GLU A 1 227 ? -1.070 -20.927 -21.010 1.00 34.53 227 GLU A O 1
ATOM 1770 N N . GL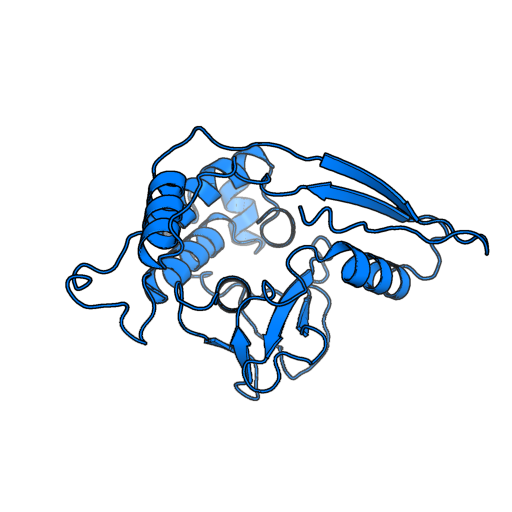N A 1 228 ? -0.098 -20.229 -22.929 1.00 34.34 228 GLN A N 1
ATOM 1771 C CA . GLN A 1 228 ? 0.289 -18.871 -22.609 1.00 34.34 228 GLN A CA 1
ATOM 1772 C C . GLN A 1 228 ? -0.918 -18.107 -22.064 1.00 34.34 228 GLN A C 1
ATOM 1774 O O . GLN A 1 228 ? -1.873 -17.829 -22.785 1.00 34.34 228 GLN A O 1
ATOM 1779 N N . SER A 1 229 ? -0.866 -17.720 -20.790 1.00 36.12 229 SER A N 1
ATOM 1780 C CA . SER A 1 229 ? -1.725 -16.651 -20.306 1.00 36.12 229 SER A CA 1
ATOM 1781 C C . SER A 1 229 ? -1.184 -15.346 -20.880 1.00 36.12 229 SER A C 1
ATOM 1783 O O . SER A 1 229 ? -0.278 -14.738 -20.308 1.00 36.12 229 SER A O 1
ATOM 1785 N N . GLU A 1 230 ? -1.712 -14.928 -22.027 1.00 35.25 230 GLU A N 1
ATOM 1786 C CA . GLU A 1 230 ? -1.593 -13.548 -22.482 1.00 35.25 230 GLU A CA 1
ATOM 1787 C C . GLU A 1 230 ? -2.257 -12.646 -21.434 1.00 35.25 230 GLU A C 1
ATOM 1789 O O . GLU A 1 230 ? -3.452 -12.353 -21.468 1.00 35.25 230 GLU A O 1
ATOM 1794 N N . CYS A 1 231 ? -1.456 -12.160 -20.487 1.00 36.62 231 CYS A N 1
ATOM 1795 C CA . CYS A 1 231 ? -1.711 -10.883 -19.841 1.00 36.62 231 CYS A CA 1
ATOM 1796 C C . CYS A 1 231 ? -1.382 -9.812 -20.888 1.00 36.62 231 CYS A C 1
ATOM 1798 O O . CYS A 1 231 ? -0.357 -9.141 -20.813 1.00 36.62 231 CYS A O 1
ATOM 1800 N N . ALA A 1 232 ? -2.193 -9.738 -21.947 1.00 30.53 232 ALA A N 1
ATOM 1801 C CA . ALA A 1 232 ? -2.006 -8.755 -22.993 1.00 30.53 232 ALA A CA 1
ATOM 1802 C C . ALA A 1 232 ? -2.236 -7.378 -22.368 1.00 30.53 232 ALA A C 1
ATOM 1804 O O . ALA A 1 232 ? -3.369 -6.940 -22.149 1.00 30.53 232 ALA A O 1
ATOM 1805 N N . SER A 1 233 ? -1.136 -6.682 -22.096 1.00 35.34 233 SER A N 1
ATOM 1806 C CA . SER A 1 233 ? -1.082 -5.236 -22.163 1.00 35.34 233 SER A CA 1
ATOM 1807 C C . SER A 1 233 ? -1.630 -4.843 -23.534 1.00 35.34 233 SER A C 1
ATOM 1809 O O . SER A 1 233 ? -0.917 -4.812 -24.536 1.00 35.34 233 SER A O 1
ATOM 1811 N N . ARG A 1 234 ? -2.939 -4.570 -23.610 1.00 26.94 234 ARG A N 1
ATOM 1812 C CA . ARG A 1 234 ? -3.522 -3.839 -24.737 1.00 26.94 234 ARG A CA 1
ATOM 1813 C C . ARG A 1 234 ? -3.016 -2.404 -24.665 1.00 26.94 234 ARG A C 1
ATOM 1815 O O . ARG A 1 234 ? -3.709 -1.487 -24.246 1.00 26.94 234 ARG A O 1
ATOM 1822 N N . THR A 1 235 ? -1.759 -2.262 -25.052 1.00 30.70 235 THR A N 1
ATOM 1823 C CA . THR A 1 235 ? -1.160 -1.047 -25.564 1.00 30.70 235 THR A CA 1
ATOM 1824 C C . THR A 1 235 ? -1.696 -0.907 -26.984 1.00 30.70 235 THR A C 1
ATOM 1826 O O . THR A 1 235 ? -1.356 -1.697 -27.865 1.00 30.70 235 THR A O 1
ATOM 1829 N N . ARG A 1 236 ? -2.590 0.052 -27.192 1.00 27.67 236 ARG A N 1
ATOM 1830 C CA . ARG A 1 236 ? -2.730 0.740 -28.472 1.00 27.67 236 ARG A CA 1
ATOM 1831 C C . ARG A 1 236 ? -2.725 2.226 -28.183 1.00 27.67 236 ARG A C 1
ATOM 1833 O O . ARG A 1 236 ? -3.432 2.616 -27.230 1.00 27.67 236 ARG A O 1
#

pLDDT: mean 78.06, std 19.83, range [26.94, 97.31]

Radius of gyration: 19.02 Å; chains: 1; bounding box: 39×57×51 Å

Secondary structure (DSSP, 8-state):
-TTTT---HHHHHHHHHHHHHHHTPBPTTTTSS--TT-SB-HHHHHHHHHHHHHHT--SHHHHHHHHTT---TTT----S-BS--TTS---EEEEEETT-TTSPPEEEETT---STTTT-BHHHHHHHHT--TTTS--EEETTTTEEEEETTTT-SSTHHHHHHHHHHH-TT---EEEEEEE----------S-HHHHHHHHHHHHH-TT----EEEEEEE-SSS-----------

Foldseek 3Di:
DCWQLVDDPVRCLVLVLQLLLQFLDFDPPPPDAQDQAAGTDLVSNLVSQLLVCQQSPPPPVSVVCVVVVHRRSPPDNRSFAALADPPIDWDWAWWCFPVDLPDDTDTDINPDPDQFQPSHGPSQSVSQQCQAPRHHHWFQGGPVRTTTHHNVSVCLPVVVVVVVVVCVVCVVDQKDKDKGWDQDDPDPPVPPPGSVVVSVVSNVVSVDSDDRDTDIDIDMDGDDPDDDPPPPPPDD

Organism: NCBI:txid700344

Sequence (236 aa):
MLGRFRMSVNECIQEYRKVAQKAFTPKRTTLFPASPKGAFSTTALEEAVKNTSRKFCTAKECADQRQRGVATEKVYPHRDLELRDPQCTKTAVLAITKDNVDAPPTLFTTYDTSEGFRGCSIWQVARATSAATTFFKPIRVGRDEIEFVDAGFGYNNPCEILVNEARKQFPSHTRIQVLSIGTGLGDVVSIGKTRMDIVRALKSMATSSRYAFSNMTVFTAGTKKTEQSECASRTR

InterPro domains:
  IPR002641 Patatin-like phospholipase domain [PF01734] (16-162)
  IPR002641 Patatin-like phospholipase domain [PS51635] (1-163)
  IPR016035 Acyl transferase/acyl hydrolase/lysophospholipase [SSF52151] (3-198)